Protein AF-A0A962D6U8-F1 (afdb_monomer_lite)

Sequence (192 aa):
VTLTPPGGAPLEFGFAADGWLRELRSQIEGRTITTRLEDYRAVAGLQLPFRLVVDEGDPRLLSEVQWAEVSVLDDDKLAAQDLAAPTASIDFRFTDGQPVDLPFELINNHIYVQVEVNGQPLRLLFDTGGVNLLTPKAAERLGLSSSGQLAARGVGEKAQDVGFAQAEQLRIGTFELDQPLFYVIDLGPMMG

Secondary structure (DSSP, 8-state):
-EE--TTS--EEEEE-TTS-EEEEEEEETTEEEEEEEEEEEEETTEEEEEEEEEE-SSGGG-EEEE-S---PPPGGG--GGGSSPP-----EEETTSSPPP--EEEETTEEEEEEEETTEEEEEE--TT--SEE-HHHHHHTT---EEEEEE--SSSSPEEEEEEE-SEEEETTEEEES-EEEEE-------

Radius of gyration: 22.71 Å; chains: 1; bounding box: 53×32×63 Å

Structure (mmCIF, N/CA/C/O backbone):
data_AF-A0A962D6U8-F1
#
_entry.id   AF-A0A962D6U8-F1
#
loop_
_atom_site.group_PDB
_atom_site.id
_atom_site.type_symbol
_atom_site.label_atom_id
_atom_site.label_alt_id
_atom_site.label_comp_id
_atom_site.label_asym_id
_atom_site.label_entity_id
_atom_site.label_seq_id
_atom_site.pdbx_PDB_ins_code
_atom_site.Cartn_x
_atom_site.Cartn_y
_atom_site.Cartn_z
_atom_site.occupancy
_atom_site.B_iso_or_equiv
_atom_site.auth_seq_id
_atom_site.auth_comp_id
_atom_site.auth_asym_id
_atom_site.auth_atom_id
_atom_site.pdbx_PDB_model_num
ATOM 1 N N . VAL A 1 1 ? 24.661 1.983 -19.015 1.00 91.12 1 VAL A N 1
ATOM 2 C CA . VAL A 1 1 ? 24.733 3.461 -19.155 1.00 91.12 1 VAL A CA 1
ATOM 3 C C . VAL A 1 1 ? 24.291 4.067 -17.841 1.00 91.12 1 VAL A C 1
ATOM 5 O O . VAL A 1 1 ? 23.329 3.560 -17.292 1.00 91.12 1 VAL A O 1
ATOM 8 N N . THR A 1 2 ? 24.951 5.103 -17.333 1.00 93.25 2 THR A N 1
ATOM 9 C CA . THR A 1 2 ? 24.528 5.782 -16.095 1.00 93.25 2 THR A CA 1
ATOM 10 C C . THR A 1 2 ? 24.116 7.207 -16.429 1.00 93.25 2 THR A C 1
ATOM 12 O O . THR A 1 2 ? 24.869 7.907 -17.104 1.00 93.25 2 THR A O 1
ATOM 15 N N . LEU A 1 3 ? 22.930 7.623 -15.988 1.00 90.56 3 LEU A N 1
ATOM 16 C CA . LEU A 1 3 ? 22.403 8.974 -16.181 1.00 90.56 3 LEU A CA 1
ATOM 17 C C . LEU A 1 3 ? 22.007 9.567 -14.830 1.00 90.56 3 LEU A C 1
ATOM 19 O O . LEU A 1 3 ? 21.381 8.894 -14.017 1.00 90.56 3 LEU A O 1
ATOM 23 N N . THR A 1 4 ? 22.324 10.842 -14.619 1.00 91.12 4 THR A N 1
ATOM 24 C CA . THR A 1 4 ? 21.945 11.574 -13.405 1.00 91.12 4 THR A CA 1
ATOM 25 C C . THR A 1 4 ? 21.058 12.754 -13.802 1.00 91.12 4 THR A C 1
ATOM 27 O O . THR A 1 4 ? 21.548 13.664 -14.476 1.00 91.12 4 THR A O 1
ATOM 30 N N . PRO A 1 5 ? 19.764 12.764 -13.430 1.00 85.56 5 PRO A N 1
ATOM 31 C CA . PRO A 1 5 ? 18.903 13.913 -13.666 1.00 85.56 5 PRO A CA 1
ATOM 32 C C . PRO A 1 5 ? 19.364 15.120 -12.827 1.00 85.56 5 PRO A C 1
ATOM 34 O O . PRO A 1 5 ? 19.859 14.931 -11.712 1.00 85.56 5 PRO A O 1
ATOM 37 N N . PRO A 1 6 ? 19.186 16.366 -13.306 1.00 90.50 6 PRO A N 1
ATOM 38 C CA . PRO A 1 6 ? 19.472 17.557 -12.508 1.00 90.50 6 PRO A CA 1
ATOM 39 C C . PRO A 1 6 ? 18.717 17.530 -11.171 1.00 90.50 6 PRO A C 1
ATOM 41 O O . PRO A 1 6 ? 17.493 17.437 -11.151 1.00 90.50 6 PRO A O 1
ATOM 44 N N . GLY A 1 7 ? 19.448 17.591 -10.054 1.00 86.75 7 GLY A N 1
ATOM 45 C CA . GLY A 1 7 ? 18.872 17.534 -8.703 1.00 86.75 7 GLY A CA 1
ATOM 46 C C . GLY A 1 7 ? 18.385 16.149 -8.248 1.00 86.75 7 GLY A C 1
ATOM 47 O O . GLY A 1 7 ? 17.817 16.052 -7.164 1.00 86.75 7 GLY A O 1
ATOM 48 N N . GLY A 1 8 ? 18.597 15.094 -9.043 1.00 82.19 8 GLY A N 1
ATOM 49 C CA . GLY A 1 8 ? 18.171 13.725 -8.743 1.00 82.19 8 GLY A CA 1
ATOM 50 C C . GLY A 1 8 ? 19.320 12.765 -8.420 1.00 82.19 8 GLY A C 1
ATOM 51 O O . GLY A 1 8 ? 20.500 13.111 -8.491 1.00 82.19 8 GLY A O 1
ATOM 52 N N . ALA A 1 9 ? 18.958 11.527 -8.081 1.00 85.19 9 ALA A N 1
ATOM 53 C CA . ALA A 1 9 ? 19.897 10.427 -7.868 1.00 85.19 9 ALA A CA 1
ATOM 54 C C . ALA A 1 9 ? 20.306 9.761 -9.202 1.00 85.19 9 ALA A C 1
ATOM 56 O O . ALA A 1 9 ? 19.523 9.780 -10.157 1.00 85.19 9 ALA A O 1
ATOM 57 N N . PRO A 1 10 ? 21.511 9.164 -9.295 1.00 89.31 10 PRO A N 1
ATOM 58 C CA . PRO A 1 10 ? 21.939 8.441 -10.489 1.00 89.31 10 PRO A CA 1
ATOM 59 C C . PRO A 1 10 ? 21.067 7.205 -10.755 1.00 89.31 10 PRO A C 1
ATOM 61 O O . PRO A 1 10 ? 20.676 6.484 -9.835 1.00 89.31 10 PRO A O 1
ATOM 64 N N . LEU A 1 11 ? 20.816 6.956 -12.038 1.00 92.50 11 LEU A N 1
ATOM 65 C CA . LEU A 1 11 ? 20.113 5.797 -12.580 1.00 92.50 11 LEU A CA 1
ATOM 66 C C . LEU A 1 11 ? 21.060 5.025 -13.499 1.00 92.50 11 LEU A C 1
ATOM 68 O O . LEU A 1 11 ? 21.659 5.600 -14.412 1.00 92.50 11 LEU A O 1
ATOM 72 N N . GLU A 1 12 ? 21.184 3.721 -13.287 1.00 95.56 12 GLU A N 1
ATOM 73 C CA . GLU A 1 12 ? 21.938 2.823 -14.158 1.00 95.56 12 GLU A CA 1
ATOM 74 C C . GLU A 1 12 ? 20.983 2.043 -15.061 1.00 95.56 12 GLU A C 1
ATOM 76 O O . GLU A 1 12 ? 19.962 1.532 -14.619 1.00 95.56 12 GLU A O 1
ATOM 81 N N . PHE A 1 13 ? 21.335 1.938 -16.336 1.00 96.12 13 PHE A N 1
ATOM 82 C CA . PHE A 1 13 ? 20.554 1.290 -17.383 1.00 96.12 13 PHE A CA 1
ATOM 83 C C . PHE A 1 13 ? 21.375 0.156 -17.997 1.00 96.12 13 PHE A C 1
ATOM 85 O O . PHE A 1 13 ? 22.459 0.393 -18.555 1.00 96.12 13 PHE A O 1
ATOM 92 N N . GLY A 1 14 ? 20.853 -1.063 -17.913 1.00 95.75 14 GLY A N 1
ATOM 93 C CA . GLY A 1 14 ? 21.387 -2.262 -18.545 1.00 95.75 14 GLY A CA 1
ATOM 94 C C . GLY A 1 14 ? 20.633 -2.571 -19.833 1.00 95.75 14 GLY A C 1
ATOM 95 O O . GLY A 1 14 ? 19.426 -2.805 -19.807 1.00 95.75 14 GLY A O 1
ATOM 96 N N . PHE A 1 15 ? 21.343 -2.590 -20.958 1.00 94.69 15 PHE A N 1
ATOM 97 C CA . PHE A 1 15 ? 20.789 -2.928 -22.269 1.00 94.69 15 PHE A CA 1
ATOM 98 C C . PHE A 1 15 ? 21.299 -4.299 -22.717 1.00 94.69 15 PHE A C 1
ATOM 100 O O . PHE A 1 15 ? 22.455 -4.643 -22.463 1.00 94.69 15 PHE A O 1
ATOM 107 N N . ALA A 1 16 ? 20.454 -5.075 -23.392 1.00 92.00 16 ALA A N 1
ATOM 108 C CA . ALA A 1 16 ? 20.874 -6.299 -24.070 1.00 92.00 16 ALA A CA 1
ATOM 109 C C . ALA A 1 16 ? 21.544 -5.989 -25.423 1.00 92.00 16 ALA A C 1
ATOM 111 O O . ALA A 1 16 ? 21.548 -4.852 -25.894 1.00 92.00 16 ALA A O 1
ATOM 112 N N . ALA A 1 17 ? 22.134 -7.010 -26.058 1.00 90.06 17 ALA A N 1
ATOM 113 C CA . ALA A 1 17 ? 22.827 -6.875 -27.347 1.00 90.06 17 ALA A CA 1
ATOM 114 C C . ALA A 1 17 ? 21.906 -6.428 -28.500 1.00 90.06 17 ALA A C 1
ATOM 116 O O . ALA A 1 17 ? 22.373 -5.881 -29.493 1.00 90.06 17 ALA A O 1
ATOM 117 N N . ASP A 1 18 ? 20.602 -6.649 -28.347 1.00 89.38 18 ASP A N 1
ATOM 118 C CA . ASP A 1 18 ? 19.537 -6.178 -29.237 1.00 89.38 18 ASP A CA 1
ATOM 119 C C . ASP A 1 18 ? 19.180 -4.692 -29.023 1.00 89.38 18 ASP A C 1
ATOM 121 O O . ASP A 1 18 ? 18.321 -4.157 -29.721 1.00 89.38 18 ASP A O 1
ATOM 125 N N . GLY A 1 19 ? 19.844 -4.018 -28.079 1.00 88.38 19 GLY A N 1
ATOM 126 C CA . GLY A 1 19 ? 19.625 -2.616 -27.744 1.00 88.38 19 GLY A CA 1
ATOM 127 C C . GLY A 1 19 ? 18.427 -2.369 -26.826 1.00 88.38 19 GLY A C 1
ATOM 128 O O . GLY A 1 19 ? 18.191 -1.219 -26.460 1.00 88.38 19 GLY A O 1
ATOM 129 N N . TRP A 1 20 ? 17.683 -3.403 -26.417 1.00 91.75 20 TRP A N 1
ATOM 130 C CA . TRP A 1 20 ? 16.534 -3.238 -25.528 1.00 91.75 20 TRP A CA 1
ATOM 131 C C . TRP A 1 20 ? 16.972 -3.079 -24.076 1.00 91.75 20 TRP A C 1
ATOM 133 O O . TRP A 1 20 ? 17.878 -3.766 -23.597 1.00 91.75 20 TRP A O 1
ATOM 143 N N . LEU A 1 21 ? 16.292 -2.190 -23.354 1.00 94.81 21 LEU A N 1
ATOM 144 C CA . LEU A 1 21 ? 16.486 -2.012 -21.921 1.00 94.81 21 LEU A CA 1
ATOM 145 C C . LEU A 1 21 ? 16.036 -3.281 -21.185 1.00 94.81 21 LEU A C 1
ATOM 147 O O . LEU A 1 21 ? 14.902 -3.724 -21.326 1.00 94.81 21 LEU A O 1
ATOM 151 N N . ARG A 1 22 ? 16.911 -3.888 -20.394 1.00 96.31 22 ARG A N 1
ATOM 152 C CA . ARG A 1 22 ? 16.590 -5.087 -19.601 1.00 96.31 22 ARG A CA 1
ATOM 153 C C . ARG A 1 22 ? 16.594 -4.819 -18.115 1.00 96.31 22 ARG A C 1
ATOM 155 O O . ARG A 1 22 ? 15.956 -5.554 -17.374 1.00 96.31 22 ARG A O 1
ATOM 162 N N . GLU A 1 23 ? 17.301 -3.784 -17.688 1.00 96.94 23 GLU A N 1
ATOM 163 C CA . GLU A 1 23 ? 17.508 -3.520 -16.277 1.00 96.94 23 GLU A CA 1
ATOM 164 C C . GLU A 1 23 ? 17.623 -2.019 -16.017 1.00 96.94 23 GLU A C 1
ATOM 166 O O . GLU A 1 23 ? 18.314 -1.309 -16.749 1.00 96.94 23 GLU A O 1
ATOM 171 N N . LEU A 1 24 ? 16.973 -1.548 -14.958 1.00 95.94 24 LEU A N 1
ATOM 172 C CA . LEU A 1 24 ? 17.252 -0.265 -14.328 1.00 95.94 24 LEU A CA 1
ATOM 173 C C . LEU A 1 24 ? 17.746 -0.519 -12.908 1.00 95.94 24 LEU A C 1
ATOM 175 O O . LEU A 1 24 ? 17.181 -1.362 -12.212 1.00 95.94 24 LEU A O 1
ATOM 179 N N . ARG A 1 25 ? 18.744 0.237 -12.455 1.00 95.38 25 ARG A N 1
ATOM 180 C CA . ARG A 1 25 ? 19.141 0.280 -11.045 1.00 95.38 25 ARG A CA 1
ATOM 181 C C . ARG A 1 25 ? 19.116 1.709 -10.533 1.00 95.38 25 ARG A C 1
ATOM 183 O O . ARG A 1 25 ? 19.623 2.615 -11.195 1.00 95.38 25 ARG A O 1
ATOM 190 N N . SER A 1 26 ? 18.544 1.912 -9.356 1.00 92.50 26 SER A N 1
ATOM 191 C CA . SER A 1 26 ? 18.532 3.199 -8.658 1.00 92.50 26 SER A CA 1
ATOM 192 C C . SER A 1 26 ? 18.950 3.023 -7.203 1.00 92.50 26 SER A C 1
ATOM 194 O O . SER A 1 26 ? 18.882 1.923 -6.655 1.00 92.50 26 SER A O 1
ATOM 196 N N . GLN A 1 27 ? 19.399 4.111 -6.578 1.00 86.81 27 GLN A N 1
ATOM 197 C CA . GLN A 1 27 ? 19.649 4.158 -5.140 1.00 86.81 27 GLN A CA 1
ATOM 198 C C . GLN A 1 27 ? 18.558 4.985 -4.464 1.00 86.81 27 GLN A C 1
ATOM 200 O O . GLN A 1 27 ? 18.427 6.176 -4.751 1.00 86.81 27 GLN A O 1
ATOM 205 N N . ILE A 1 28 ? 17.802 4.377 -3.554 1.00 79.38 28 ILE A N 1
ATOM 206 C CA . ILE A 1 28 ? 16.799 5.060 -2.729 1.00 79.38 28 ILE A CA 1
ATOM 207 C C . ILE A 1 28 ? 17.114 4.762 -1.266 1.00 79.38 28 ILE A C 1
ATOM 209 O O . ILE A 1 28 ? 17.160 3.601 -0.869 1.00 79.38 28 ILE A O 1
ATOM 213 N N . GLU A 1 29 ? 17.371 5.807 -0.473 1.00 77.19 29 GLU A N 1
ATOM 214 C CA . GLU A 1 29 ? 17.645 5.694 0.973 1.00 77.19 29 GLU A CA 1
ATOM 215 C C . GLU A 1 29 ? 18.739 4.657 1.315 1.00 77.19 29 GLU A C 1
ATOM 217 O O . GLU A 1 29 ? 18.629 3.880 2.261 1.00 77.19 29 GLU A O 1
ATOM 222 N N . GLY A 1 30 ? 19.805 4.611 0.505 1.00 77.75 30 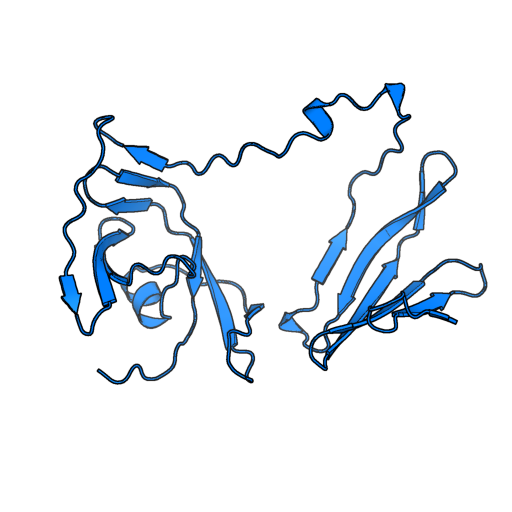GLY A N 1
ATOM 223 C CA . GLY A 1 30 ? 20.928 3.680 0.685 1.00 77.75 30 GLY A CA 1
ATOM 224 C C . GLY A 1 30 ? 20.668 2.244 0.209 1.00 77.75 30 GLY A C 1
ATOM 225 O O . GLY A 1 30 ? 21.498 1.369 0.455 1.00 77.75 30 GLY A O 1
ATOM 226 N N . ARG A 1 31 ? 19.541 1.987 -0.464 1.00 76.94 31 ARG A N 1
ATOM 227 C CA . ARG A 1 31 ? 19.188 0.684 -1.040 1.00 76.94 31 ARG A CA 1
ATOM 228 C C . ARG A 1 31 ? 19.278 0.723 -2.553 1.00 76.94 31 ARG A C 1
ATOM 230 O O . ARG A 1 31 ? 18.828 1.680 -3.177 1.00 76.94 31 ARG A O 1
ATOM 237 N N . THR A 1 32 ? 19.784 -0.363 -3.129 1.00 89.94 32 THR A N 1
ATOM 238 C CA . THR A 1 32 ? 19.752 -0.567 -4.577 1.00 89.94 32 THR A CA 1
ATOM 239 C C . THR A 1 32 ? 18.419 -1.192 -4.958 1.00 89.94 32 THR A C 1
ATOM 241 O O . THR A 1 32 ? 18.134 -2.310 -4.541 1.00 89.94 32 THR A O 1
ATOM 244 N N . ILE A 1 33 ? 17.628 -0.490 -5.762 1.00 92.69 33 ILE A N 1
ATOM 245 C CA . ILE A 1 33 ? 16.422 -1.040 -6.378 1.00 92.69 33 ILE A CA 1
ATOM 246 C C . ILE A 1 33 ? 16.779 -1.448 -7.799 1.00 92.69 33 ILE A C 1
ATOM 248 O O . ILE A 1 33 ? 17.205 -0.609 -8.590 1.00 92.69 33 ILE A O 1
ATOM 252 N N . THR A 1 34 ? 16.607 -2.726 -8.120 1.00 95.88 34 THR A N 1
ATOM 253 C CA . THR A 1 34 ? 16.820 -3.283 -9.457 1.00 95.88 34 THR A CA 1
ATOM 254 C C . THR A 1 34 ? 15.473 -3.617 -10.082 1.00 95.88 34 THR A C 1
ATOM 256 O O . THR A 1 34 ? 14.748 -4.467 -9.583 1.00 95.88 34 THR A O 1
ATOM 259 N N . THR A 1 35 ? 15.130 -2.971 -11.192 1.00 96.62 35 THR A N 1
ATOM 260 C CA . THR A 1 35 ? 13.946 -3.297 -11.996 1.00 96.62 35 THR A CA 1
ATOM 261 C C . THR A 1 35 ? 14.384 -4.022 -13.257 1.00 96.62 35 THR A C 1
ATOM 263 O O . THR A 1 35 ? 15.080 -3.442 -14.087 1.00 96.62 35 THR A O 1
ATOM 266 N N . ARG A 1 36 ? 13.965 -5.274 -13.430 1.00 97.38 36 ARG A N 1
ATOM 267 C CA . ARG A 1 36 ? 14.170 -6.049 -14.657 1.00 97.38 36 ARG A CA 1
ATOM 268 C C . ARG A 1 36 ? 12.932 -5.974 -15.538 1.00 97.38 36 ARG A C 1
ATOM 270 O O . ARG A 1 36 ? 11.827 -6.175 -15.043 1.00 97.38 36 ARG A O 1
ATOM 277 N N . LEU A 1 37 ? 13.124 -5.702 -16.827 1.00 97.31 37 LEU A N 1
ATOM 278 C CA . LEU A 1 37 ? 12.058 -5.707 -17.828 1.00 97.31 37 LEU A CA 1
ATOM 279 C C . LEU A 1 37 ? 12.207 -6.942 -18.717 1.00 97.31 37 LEU A C 1
ATOM 281 O O . LEU A 1 37 ? 13.232 -7.144 -19.377 1.00 97.31 37 LEU A O 1
ATOM 285 N N . GLU A 1 38 ? 11.168 -7.760 -18.736 1.00 96.00 38 GLU A N 1
ATOM 286 C CA . GLU A 1 38 ? 11.136 -9.088 -19.334 1.00 96.00 38 GLU A CA 1
ATOM 287 C C . GLU A 1 38 ? 9.899 -9.239 -20.239 1.00 96.00 38 GLU A C 1
ATOM 289 O O . GLU A 1 38 ? 9.009 -8.387 -20.257 1.00 96.00 38 GLU A O 1
ATOM 294 N N . ASP A 1 39 ? 9.867 -10.332 -21.010 1.00 95.62 39 ASP A N 1
ATOM 295 C CA . ASP A 1 39 ? 8.746 -10.699 -21.889 1.00 95.62 39 ASP A CA 1
ATOM 296 C C . ASP A 1 39 ? 8.321 -9.564 -22.834 1.00 95.62 39 ASP A C 1
ATOM 298 O O . ASP A 1 39 ? 7.229 -9.008 -22.752 1.00 95.62 39 ASP A O 1
ATOM 302 N N . TYR A 1 40 ? 9.235 -9.163 -23.716 1.00 95.25 40 TYR A N 1
ATOM 303 C CA . TYR A 1 40 ? 8.943 -8.104 -24.674 1.00 95.25 40 TYR A CA 1
ATOM 304 C C . TYR A 1 40 ? 8.040 -8.615 -25.789 1.00 95.25 40 TYR A C 1
ATOM 306 O O . TYR A 1 40 ? 8.341 -9.625 -26.429 1.00 95.25 40 TYR A O 1
ATOM 314 N N . ARG A 1 41 ? 6.956 -7.882 -26.043 1.00 94.56 41 ARG A N 1
ATOM 315 C CA . ARG A 1 41 ? 5.978 -8.202 -27.081 1.00 94.56 41 ARG A CA 1
ATOM 316 C C . ARG A 1 41 ? 5.698 -6.977 -27.941 1.00 94.56 41 ARG A C 1
ATOM 318 O O . ARG A 1 41 ? 5.733 -5.840 -27.469 1.00 94.56 41 ARG A O 1
ATOM 325 N N . ALA A 1 42 ? 5.384 -7.229 -29.209 1.00 94.50 42 ALA A N 1
ATOM 326 C CA . ALA A 1 42 ? 4.981 -6.185 -30.137 1.00 94.50 42 ALA A CA 1
ATOM 327 C C . ALA A 1 42 ? 3.528 -5.759 -29.872 1.00 94.50 42 ALA A C 1
ATOM 329 O O . ALA A 1 42 ? 2.616 -6.578 -29.973 1.00 94.50 42 ALA A O 1
ATOM 330 N N . VAL A 1 43 ? 3.312 -4.474 -29.604 1.00 94.50 43 VAL A N 1
ATOM 331 C CA . VAL A 1 43 ? 1.994 -3.848 -29.444 1.00 94.50 43 VAL A CA 1
ATOM 332 C C . VAL A 1 43 ? 1.977 -2.578 -30.281 1.00 94.50 43 VAL A C 1
ATOM 334 O O . VAL A 1 43 ? 2.778 -1.677 -30.052 1.00 94.50 43 VAL A O 1
ATOM 337 N N . ALA A 1 44 ? 1.103 -2.521 -31.289 1.00 91.00 44 ALA A N 1
ATOM 338 C CA . ALA A 1 44 ? 1.000 -1.384 -32.214 1.00 91.00 44 ALA A CA 1
ATOM 339 C C . ALA A 1 44 ? 2.359 -0.924 -32.803 1.00 91.00 44 ALA A C 1
ATOM 341 O O . ALA A 1 44 ? 2.620 0.264 -32.961 1.00 91.00 44 ALA A O 1
ATOM 342 N N . GLY A 1 45 ? 3.253 -1.873 -33.109 1.00 90.12 45 GLY A N 1
ATOM 343 C CA . GLY A 1 45 ? 4.589 -1.592 -33.656 1.00 90.12 45 GLY A CA 1
ATOM 344 C C . GLY A 1 45 ? 5.658 -1.212 -32.622 1.00 90.12 45 GLY A C 1
ATOM 345 O O . GLY A 1 45 ? 6.828 -1.108 -32.986 1.00 90.12 45 GLY A O 1
ATOM 346 N N . LEU A 1 46 ? 5.297 -1.069 -31.344 1.00 90.25 46 LEU A N 1
ATOM 347 C CA . LEU A 1 46 ? 6.226 -0.854 -30.233 1.00 90.25 46 LEU A CA 1
ATOM 348 C C . LEU A 1 46 ? 6.582 -2.187 -29.569 1.00 90.25 46 LEU A C 1
ATOM 350 O O . LEU A 1 46 ? 5.727 -3.051 -29.412 1.00 90.25 46 LEU A O 1
ATOM 354 N N . GLN A 1 47 ? 7.837 -2.356 -29.156 1.00 91.88 47 GLN A N 1
ATOM 355 C CA . GLN A 1 47 ? 8.250 -3.482 -28.315 1.00 91.88 47 GLN A CA 1
ATOM 356 C C . GLN A 1 47 ? 8.148 -3.062 -26.852 1.00 91.88 47 GLN A C 1
ATOM 358 O O . GLN A 1 47 ? 8.911 -2.209 -26.401 1.00 91.88 47 GLN A O 1
ATOM 363 N N . LEU A 1 48 ? 7.200 -3.649 -26.127 1.00 93.38 48 LEU A N 1
ATOM 364 C CA . LEU A 1 48 ? 6.897 -3.295 -24.742 1.00 93.38 48 LEU A CA 1
ATOM 365 C C . LEU A 1 48 ? 7.111 -4.503 -23.821 1.00 93.38 48 LEU A C 1
ATOM 367 O O . LEU A 1 48 ? 6.790 -5.622 -24.227 1.00 93.38 48 LEU A O 1
ATOM 371 N N . PRO A 1 49 ? 7.634 -4.311 -22.599 1.00 95.19 49 PRO A N 1
ATOM 372 C CA . PRO A 1 49 ? 7.784 -5.386 -21.627 1.00 95.19 49 PRO A CA 1
ATOM 373 C C . PRO A 1 49 ? 6.434 -5.757 -21.010 1.00 95.19 49 PRO A C 1
ATOM 375 O O . PRO A 1 49 ? 5.724 -4.895 -20.495 1.00 95.19 49 PRO A O 1
ATOM 378 N N . PHE A 1 50 ? 6.099 -7.046 -21.014 1.00 96.69 50 PHE A N 1
ATOM 379 C CA . PHE A 1 50 ? 4.887 -7.575 -20.381 1.00 96.69 50 PHE A CA 1
ATOM 380 C C . PHE A 1 50 ? 5.136 -8.085 -18.961 1.00 96.69 50 PHE A C 1
ATOM 382 O O . PHE A 1 50 ? 4.183 -8.416 -18.258 1.00 96.69 50 PHE A O 1
ATOM 389 N N . ARG A 1 51 ? 6.396 -8.108 -18.515 1.00 97.06 51 ARG A N 1
ATOM 390 C CA . ARG A 1 51 ? 6.775 -8.521 -17.167 1.00 97.06 51 ARG A CA 1
ATOM 391 C C . ARG A 1 51 ? 7.827 -7.586 -16.587 1.00 97.06 51 ARG A C 1
ATOM 393 O O . ARG A 1 51 ? 8.853 -7.335 -17.216 1.00 97.06 51 ARG A O 1
ATOM 400 N N . LEU A 1 52 ? 7.586 -7.081 -15.384 1.00 96.75 52 LEU A N 1
ATOM 401 C CA . LEU A 1 52 ? 8.552 -6.317 -14.602 1.00 96.75 52 LEU A CA 1
ATOM 402 C C . LEU A 1 52 ? 8.833 -7.064 -13.303 1.00 96.75 52 LEU A C 1
ATOM 404 O O . LEU A 1 52 ? 7.902 -7.492 -12.629 1.00 96.75 52 LEU A O 1
ATOM 408 N N . VAL A 1 53 ? 10.105 -7.185 -12.938 1.00 97.00 53 VAL A N 1
ATOM 409 C CA . VAL A 1 53 ? 10.525 -7.734 -11.643 1.00 97.00 53 VAL A CA 1
ATOM 410 C C . VAL A 1 53 ? 11.302 -6.660 -10.898 1.00 97.00 53 VAL A C 1
ATOM 412 O O . VAL A 1 53 ? 12.353 -6.230 -11.370 1.00 97.00 53 VAL A O 1
ATOM 415 N N . VAL A 1 54 ? 10.791 -6.222 -9.752 1.00 95.06 54 VAL A N 1
ATOM 416 C CA . VAL A 1 54 ? 11.416 -5.203 -8.903 1.00 95.06 54 VAL A CA 1
ATOM 417 C C . VAL A 1 54 ? 12.011 -5.883 -7.680 1.00 95.06 54 VAL A C 1
ATOM 419 O O . VAL A 1 54 ? 11.308 -6.530 -6.908 1.00 95.06 54 VAL A O 1
ATOM 422 N N . ASP A 1 55 ? 13.320 -5.740 -7.524 1.00 93.56 55 ASP A N 1
ATOM 423 C CA . ASP A 1 55 ? 14.119 -6.320 -6.453 1.00 93.56 55 ASP A CA 1
ATOM 424 C C . ASP A 1 55 ? 14.788 -5.199 -5.653 1.00 93.56 55 ASP A C 1
ATOM 426 O O . ASP A 1 55 ? 15.621 -4.454 -6.173 1.00 93.56 55 ASP A O 1
ATOM 430 N N . GLU A 1 56 ? 14.412 -5.071 -4.385 1.00 89.38 56 GLU A N 1
ATOM 431 C CA . GLU A 1 56 ? 14.947 -4.062 -3.464 1.00 89.38 56 GLU A CA 1
ATOM 432 C C . GLU A 1 56 ? 16.056 -4.618 -2.545 1.00 89.38 56 GLU A C 1
ATOM 434 O O . GLU A 1 56 ? 16.440 -3.971 -1.566 1.00 89.38 56 GLU A O 1
ATOM 439 N N . GLY A 1 57 ? 16.556 -5.828 -2.826 1.00 85.12 57 GLY A N 1
ATOM 440 C CA . GLY A 1 57 ? 17.590 -6.525 -2.054 1.00 85.12 57 GLY A CA 1
ATOM 441 C C . GLY A 1 57 ? 17.071 -7.318 -0.849 1.00 85.12 57 GLY A C 1
ATOM 442 O O . GLY A 1 57 ? 17.850 -8.004 -0.187 1.00 85.12 57 GLY A O 1
ATOM 443 N N . ASP A 1 58 ? 15.768 -7.249 -0.567 1.00 81.88 58 ASP A N 1
ATOM 444 C CA . ASP A 1 58 ? 15.070 -8.090 0.407 1.00 81.88 58 ASP A CA 1
ATOM 445 C C . ASP A 1 58 ? 14.100 -9.015 -0.349 1.00 81.88 58 ASP A C 1
ATOM 447 O O . ASP A 1 58 ? 13.193 -8.507 -1.010 1.00 81.88 58 ASP A O 1
ATOM 451 N N . PRO A 1 59 ? 14.235 -10.353 -0.259 1.00 82.06 59 PRO A N 1
ATOM 452 C CA . PRO A 1 59 ? 13.336 -11.288 -0.938 1.00 82.06 59 PRO A CA 1
ATOM 453 C C . PRO A 1 59 ? 11.850 -11.094 -0.606 1.00 82.06 59 PRO A C 1
ATOM 455 O O . PRO A 1 59 ? 11.000 -11.469 -1.407 1.00 82.06 59 PRO A O 1
ATOM 458 N N . ARG A 1 60 ? 11.525 -10.496 0.549 1.00 75.81 60 ARG A N 1
ATOM 459 C CA . ARG A 1 60 ? 10.147 -10.161 0.950 1.00 75.81 60 ARG A CA 1
ATOM 460 C C . ARG A 1 60 ? 9.569 -8.958 0.201 1.00 75.81 60 ARG A C 1
ATOM 462 O O . ARG A 1 60 ? 8.363 -8.754 0.235 1.00 75.81 60 ARG A O 1
ATOM 469 N N . LEU A 1 61 ? 10.420 -8.150 -0.431 1.00 80.62 61 LEU A N 1
ATOM 470 C CA . LEU A 1 61 ? 10.053 -6.996 -1.260 1.00 80.62 61 LEU A CA 1
ATOM 471 C C . LEU A 1 61 ? 10.168 -7.288 -2.756 1.00 80.62 6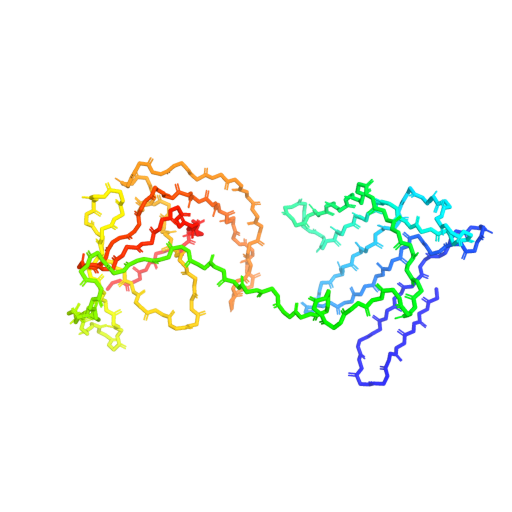1 LEU A C 1
ATOM 473 O O . LEU A 1 61 ? 9.901 -6.408 -3.573 1.00 80.62 61 LEU A O 1
ATOM 477 N N . LEU A 1 62 ? 10.563 -8.509 -3.126 1.00 88.44 62 LEU A N 1
ATOM 478 C CA . LEU A 1 62 ? 10.588 -8.919 -4.519 1.00 88.44 62 LEU A CA 1
ATOM 479 C C . LEU A 1 62 ? 9.157 -8.892 -5.059 1.00 88.44 62 LEU A C 1
ATOM 481 O O . LEU A 1 62 ? 8.312 -9.687 -4.648 1.00 88.44 62 LEU A O 1
ATOM 485 N N . SER A 1 63 ? 8.895 -7.976 -5.983 1.00 90.12 63 SER A N 1
ATOM 486 C CA . SER A 1 63 ? 7.585 -7.824 -6.604 1.00 90.12 63 SER A CA 1
ATOM 487 C C . SER A 1 63 ? 7.664 -8.083 -8.099 1.00 90.12 63 SER A C 1
ATOM 489 O O . SER A 1 63 ? 8.655 -7.780 -8.766 1.00 90.12 63 SER A O 1
ATOM 491 N N . GLU A 1 64 ? 6.604 -8.686 -8.624 1.00 94.38 64 GLU A N 1
ATOM 492 C CA . GLU A 1 64 ? 6.454 -8.969 -10.041 1.00 94.38 64 GLU A CA 1
ATOM 493 C C . GLU A 1 64 ? 5.145 -8.365 -10.539 1.00 94.38 64 GLU A C 1
ATOM 495 O O . GLU A 1 64 ? 4.085 -8.578 -9.952 1.00 94.38 64 GLU A O 1
ATOM 500 N N . VAL A 1 65 ? 5.227 -7.628 -11.642 1.00 93.56 65 VAL A N 1
ATOM 501 C CA . VAL A 1 65 ? 4.073 -7.090 -12.357 1.00 93.56 65 VAL A CA 1
ATOM 502 C C . VAL A 1 65 ? 4.012 -7.763 -13.717 1.00 93.56 65 VAL A C 1
ATOM 504 O O . VAL A 1 65 ? 4.980 -7.720 -14.476 1.00 93.56 65 VAL A O 1
ATOM 507 N N . GLN A 1 66 ? 2.869 -8.368 -14.028 1.00 95.94 66 GLN A N 1
ATOM 508 C CA . GLN A 1 66 ? 2.576 -8.925 -15.343 1.00 95.94 66 GLN A CA 1
ATOM 509 C C . GLN A 1 66 ? 1.412 -8.165 -15.966 1.00 95.94 66 GLN A C 1
ATOM 511 O O . GLN A 1 66 ? 0.331 -8.076 -15.384 1.00 95.94 66 GLN A O 1
ATOM 516 N N . TRP A 1 67 ? 1.627 -7.633 -17.162 1.00 93.19 67 TRP A N 1
ATOM 517 C CA . TRP A 1 67 ? 0.575 -6.975 -17.921 1.00 93.19 67 TRP A CA 1
ATOM 518 C C . TRP A 1 67 ? -0.242 -8.032 -18.664 1.00 93.19 67 TRP A C 1
ATOM 520 O O . TRP A 1 67 ? 0.285 -8.752 -19.511 1.00 93.19 67 TRP A O 1
ATOM 530 N N . ALA A 1 68 ? -1.534 -8.139 -18.347 1.00 89.44 68 ALA A N 1
ATOM 531 C CA . ALA A 1 68 ? -2.439 -9.041 -19.062 1.00 89.44 68 ALA A CA 1
ATOM 532 C C . ALA A 1 68 ? -2.764 -8.508 -20.467 1.00 89.44 68 ALA A C 1
ATOM 534 O O . ALA A 1 68 ? -2.773 -9.261 -21.440 1.00 89.44 68 ALA A O 1
ATOM 535 N N . GLU A 1 69 ? -2.978 -7.197 -20.567 1.00 88.50 69 GLU A N 1
ATOM 536 C CA . GLU A 1 69 ? -3.307 -6.497 -21.800 1.00 88.50 69 GLU A CA 1
ATOM 537 C C . GLU A 1 69 ? -2.604 -5.139 -21.821 1.00 88.50 69 GLU A C 1
ATOM 539 O O . GLU A 1 69 ? -2.530 -4.446 -20.806 1.00 88.50 69 GLU A O 1
ATOM 544 N N . VAL A 1 70 ? -2.071 -4.775 -22.986 1.00 90.12 70 VAL A N 1
ATOM 545 C CA . VAL A 1 70 ? -1.477 -3.463 -23.242 1.00 90.12 70 VAL A CA 1
ATOM 546 C C . VAL A 1 70 ? -1.994 -2.988 -24.590 1.00 90.12 70 VAL A C 1
ATOM 548 O O . VAL A 1 70 ? -1.865 -3.694 -25.590 1.00 90.12 70 VAL A O 1
ATOM 551 N N . SER A 1 71 ? -2.549 -1.782 -24.619 1.00 87.56 71 SER A N 1
ATOM 552 C CA . SER A 1 71 ? -3.015 -1.117 -25.833 1.00 87.56 71 SER A CA 1
ATOM 553 C C . SER A 1 71 ? -2.353 0.247 -25.966 1.00 87.56 71 SER A C 1
ATOM 555 O O . SER A 1 71 ? -2.256 0.989 -24.990 1.00 87.56 71 SER A O 1
ATOM 557 N N . VAL A 1 72 ? -1.939 0.595 -27.181 1.00 86.31 72 VAL A N 1
ATOM 558 C CA . VAL A 1 72 ? -1.491 1.950 -27.513 1.00 86.31 72 VAL A CA 1
ATOM 559 C C . VAL A 1 72 ? -2.696 2.703 -28.058 1.00 86.31 72 VAL A C 1
ATOM 561 O O . VAL A 1 72 ? -3.307 2.265 -29.034 1.00 86.31 72 VAL A O 1
ATOM 564 N N . LEU A 1 73 ? -3.056 3.795 -27.391 1.00 84.62 73 LEU A N 1
ATOM 565 C CA . LEU A 1 73 ? -4.154 4.668 -27.790 1.00 84.62 73 LEU A CA 1
ATOM 566 C C . LEU A 1 73 ? -3.584 5.928 -28.440 1.00 84.62 73 LEU A C 1
ATOM 568 O O . LEU A 1 73 ? -2.552 6.438 -28.009 1.00 84.62 73 LEU A O 1
ATOM 572 N N . ASP A 1 74 ? -4.269 6.406 -29.473 1.00 82.94 74 ASP A N 1
ATOM 573 C CA . ASP A 1 74 ? -4.022 7.727 -30.046 1.00 82.94 74 ASP A CA 1
ATOM 574 C C . ASP A 1 74 ? -4.605 8.804 -29.109 1.00 82.94 74 ASP A C 1
ATOM 576 O O . ASP A 1 74 ? -5.599 8.553 -28.421 1.00 82.94 74 ASP A O 1
ATOM 580 N N . ASP A 1 75 ? -4.016 10.004 -29.094 1.00 75.88 75 ASP A N 1
ATOM 581 C CA . ASP A 1 75 ? -4.438 11.103 -28.206 1.00 75.88 75 ASP A CA 1
ATOM 582 C C . ASP A 1 75 ? -5.926 11.465 -28.363 1.00 75.88 75 ASP A C 1
ATOM 584 O O . ASP A 1 75 ? -6.587 11.832 -27.394 1.00 75.88 75 ASP A O 1
ATOM 588 N N . ASP A 1 76 ? -6.484 11.335 -29.570 1.00 81.88 76 ASP A N 1
ATOM 589 C CA . ASP A 1 76 ? -7.893 11.619 -29.866 1.00 81.88 76 ASP A CA 1
ATOM 590 C C . ASP A 1 76 ? -8.866 10.570 -29.297 1.00 81.88 76 ASP A C 1
ATOM 592 O O . ASP A 1 76 ? -10.077 10.805 -29.271 1.00 81.88 76 ASP A O 1
ATOM 596 N N . LYS A 1 77 ? -8.350 9.432 -28.816 1.00 78.06 77 LYS A N 1
ATOM 597 C CA . LYS A 1 77 ? -9.123 8.348 -28.192 1.00 78.06 77 LYS A CA 1
ATOM 598 C C . LYS A 1 77 ? -9.073 8.361 -26.666 1.00 78.06 77 LYS A C 1
ATOM 600 O O . LYS A 1 77 ? -9.801 7.581 -26.058 1.00 78.06 77 LYS A O 1
ATOM 605 N N . LEU A 1 78 ? -8.254 9.217 -26.052 1.00 83.50 78 LEU A N 1
ATOM 606 C CA . LEU A 1 78 ? -8.245 9.420 -24.603 1.00 83.50 78 LEU A CA 1
ATOM 607 C C . LEU A 1 78 ? -9.268 10.489 -24.219 1.00 83.50 78 LEU A C 1
ATOM 609 O O . LEU A 1 78 ? -9.099 11.675 -24.510 1.00 83.50 78 LEU A O 1
ATOM 613 N N . ALA A 1 79 ? -10.330 10.092 -23.523 1.00 83.12 79 ALA A N 1
ATOM 614 C CA . ALA A 1 79 ? -11.249 11.049 -22.932 1.00 83.12 79 ALA A CA 1
ATOM 615 C C . ALA A 1 79 ? -10.688 11.556 -21.592 1.00 83.12 79 ALA A C 1
ATOM 617 O O . ALA A 1 79 ? -10.009 10.838 -20.862 1.00 83.12 79 ALA A O 1
ATOM 618 N N . ALA A 1 80 ? -11.016 12.795 -21.209 1.00 82.06 80 ALA A N 1
ATOM 619 C CA . ALA A 1 80 ? -10.561 13.370 -19.934 1.00 82.06 80 ALA A CA 1
ATOM 620 C C . ALA A 1 80 ? -10.967 12.522 -18.710 1.00 82.06 80 ALA A C 1
ATOM 622 O O . ALA A 1 80 ? -10.273 12.522 -17.698 1.00 82.06 80 ALA A O 1
ATOM 623 N N . GLN A 1 81 ? -12.075 11.784 -18.817 1.00 80.94 81 GLN A N 1
ATOM 624 C CA . GLN A 1 81 ? -12.538 10.833 -17.805 1.00 80.94 81 GLN A CA 1
ATOM 625 C C . GLN A 1 81 ? -11.607 9.623 -17.623 1.00 80.94 81 GLN A C 1
ATOM 627 O O . GLN A 1 81 ? -11.533 9.103 -16.517 1.00 80.94 81 GLN A O 1
ATOM 632 N N . ASP A 1 82 ? -10.871 9.209 -18.659 1.00 81.44 82 ASP A N 1
ATOM 633 C CA . ASP A 1 82 ? -9.927 8.083 -18.588 1.00 81.44 82 ASP A CA 1
ATOM 634 C C . ASP A 1 82 ? -8.651 8.466 -17.819 1.00 81.44 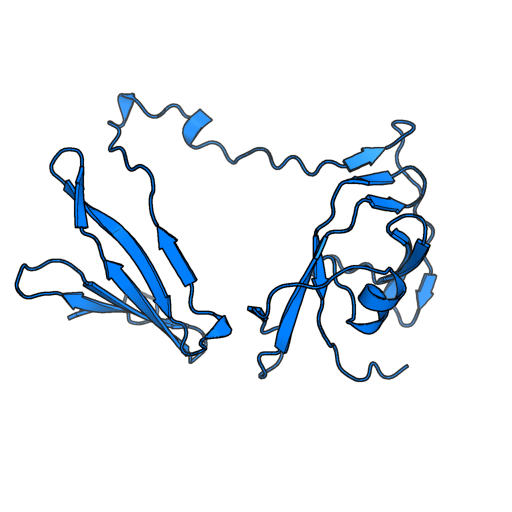82 ASP A C 1
ATOM 636 O O . ASP A 1 82 ? -7.918 7.609 -17.331 1.00 81.44 82 ASP A O 1
ATOM 640 N N . LEU A 1 83 ? -8.400 9.775 -17.693 1.00 82.50 83 LEU A N 1
ATOM 641 C CA . LEU A 1 83 ? -7.311 10.372 -16.916 1.00 82.50 83 LEU A CA 1
ATOM 642 C C . LEU A 1 83 ? -7.786 10.964 -15.584 1.00 82.50 83 LEU A C 1
ATOM 644 O O . LEU A 1 83 ? -6.972 11.468 -14.806 1.00 82.50 83 LEU A O 1
ATOM 648 N N . ALA A 1 84 ? -9.096 10.963 -15.330 1.00 84.50 84 ALA A N 1
ATOM 649 C CA . ALA A 1 84 ? -9.635 11.470 -14.083 1.00 84.50 84 ALA A CA 1
ATOM 650 C C . ALA A 1 84 ? -9.190 10.558 -12.937 1.00 84.50 84 ALA A C 1
ATOM 652 O O . ALA A 1 84 ? -9.165 9.334 -13.071 1.00 84.50 84 ALA A O 1
ATOM 653 N N . ALA A 1 85 ? -8.846 11.157 -11.794 1.00 79.50 85 ALA A N 1
ATOM 654 C CA . ALA A 1 85 ? -8.521 10.380 -10.608 1.00 79.50 85 ALA A CA 1
ATOM 655 C C . ALA A 1 85 ? -9.684 9.416 -10.303 1.00 79.50 85 ALA A C 1
ATOM 657 O O . ALA A 1 85 ? -10.842 9.856 -10.304 1.00 79.50 85 ALA A O 1
ATOM 658 N N . PRO A 1 86 ? -9.409 8.122 -10.049 1.00 73.81 86 PRO A N 1
ATOM 659 C CA . PRO A 1 86 ? -10.461 7.198 -9.672 1.00 73.81 86 PRO A CA 1
ATOM 660 C C . PRO A 1 86 ? -11.151 7.742 -8.425 1.00 73.81 86 PRO A C 1
ATOM 662 O O . PRO A 1 86 ? -10.506 8.223 -7.490 1.00 73.81 86 PRO A O 1
ATOM 665 N N . THR A 1 87 ? -12.480 7.683 -8.410 1.00 70.12 87 THR A N 1
ATOM 666 C CA . THR A 1 87 ? -13.213 8.000 -7.189 1.00 70.12 87 THR A CA 1
ATOM 667 C C . THR A 1 87 ? -12.964 6.849 -6.227 1.00 70.12 87 THR A C 1
ATOM 669 O O . THR A 1 87 ? -13.452 5.745 -6.452 1.00 70.12 87 THR A O 1
ATOM 672 N N . ALA A 1 88 ? -12.153 7.076 -5.195 1.00 60.88 88 ALA A N 1
ATOM 673 C CA . ALA A 1 88 ? -11.971 6.094 -4.139 1.00 60.88 88 ALA A CA 1
ATOM 674 C C . ALA A 1 88 ? -13.310 5.922 -3.410 1.00 60.88 88 ALA A C 1
ATOM 676 O O . ALA A 1 88 ? -13.715 6.784 -2.631 1.00 60.88 88 ALA A O 1
ATOM 677 N N . SER A 1 89 ? -14.016 4.828 -3.684 1.00 62.22 89 SER A N 1
ATOM 678 C CA . SER A 1 89 ? -15.120 4.379 -2.844 1.00 62.22 89 SER A CA 1
ATOM 679 C C . SER A 1 89 ? -14.515 3.602 -1.682 1.00 62.22 89 SER A C 1
ATOM 681 O O . SER A 1 89 ? -14.172 2.429 -1.803 1.00 62.22 89 SER A O 1
ATOM 683 N N . ILE A 1 90 ? -14.313 4.281 -0.558 1.00 63.06 90 ILE A N 1
ATOM 684 C CA . ILE A 1 90 ? -14.239 3.575 0.717 1.00 63.06 90 ILE A CA 1
ATOM 685 C C . ILE A 1 90 ? -15.692 3.270 1.068 1.00 63.06 90 ILE A C 1
ATOM 687 O O . ILE A 1 90 ? -16.475 4.207 1.234 1.00 63.06 90 ILE A O 1
ATOM 691 N N . ASP A 1 91 ? -16.051 1.990 1.143 1.00 75.94 91 ASP A N 1
ATOM 692 C CA . ASP A 1 91 ? -17.403 1.556 1.503 1.00 75.94 91 ASP A CA 1
ATOM 693 C C . ASP A 1 91 ? -17.617 1.756 3.007 1.00 75.94 91 ASP A C 1
ATOM 695 O O . ASP A 1 91 ? -17.556 0.833 3.822 1.00 75.94 91 ASP A O 1
ATOM 699 N N . PHE A 1 92 ? -17.816 3.018 3.383 1.00 86.50 92 PHE A N 1
ATOM 700 C CA . PHE A 1 92 ? -18.296 3.400 4.697 1.00 86.50 92 PHE A CA 1
ATOM 701 C C . PHE A 1 92 ? -19.768 3.795 4.626 1.00 86.50 92 PHE A C 1
ATOM 703 O O . PHE A 1 92 ? -20.258 4.319 3.622 1.00 86.50 92 PHE A O 1
ATOM 710 N N . ARG A 1 93 ? -20.479 3.598 5.731 1.00 89.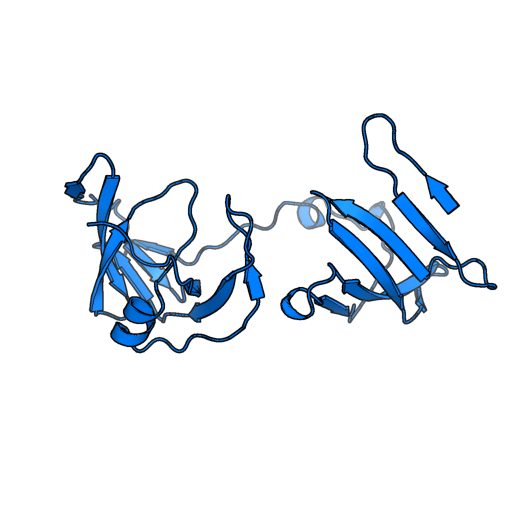88 93 ARG A N 1
ATOM 711 C CA . ARG A 1 93 ? -21.849 4.078 5.899 1.00 89.88 93 ARG A CA 1
ATOM 712 C C . ARG A 1 93 ? -22.057 4.654 7.286 1.00 89.88 93 ARG A C 1
ATOM 714 O O . ARG A 1 93 ? -21.475 4.192 8.260 1.00 89.88 93 ARG A O 1
ATOM 721 N N . PHE A 1 94 ? -22.957 5.624 7.357 1.00 90.62 94 PHE A N 1
ATOM 722 C CA . PHE A 1 94 ? -23.621 6.009 8.593 1.00 90.62 94 PHE A CA 1
ATOM 723 C C . PHE A 1 94 ? -24.982 5.321 8.594 1.00 90.62 94 PHE A C 1
ATOM 725 O O . PHE A 1 94 ? -25.812 5.615 7.732 1.00 90.62 94 PHE A O 1
ATOM 732 N N . THR A 1 95 ? -25.216 4.375 9.502 1.00 88.94 95 THR A N 1
ATOM 733 C CA . THR A 1 95 ? -26.433 3.542 9.491 1.00 88.94 95 THR A CA 1
ATOM 734 C C . THR A 1 95 ? -27.718 4.345 9.709 1.00 88.94 95 THR A C 1
ATOM 736 O O . THR A 1 95 ? -28.799 3.881 9.361 1.00 88.94 95 THR A O 1
ATOM 739 N N . ASP A 1 96 ? -27.611 5.551 10.264 1.00 90.75 96 ASP A N 1
ATOM 740 C CA . ASP A 1 96 ? -28.692 6.522 10.462 1.00 90.75 96 ASP A CA 1
ATOM 741 C C . ASP A 1 96 ? -28.579 7.763 9.550 1.00 90.75 96 ASP A C 1
ATOM 743 O O . ASP A 1 96 ? -29.416 8.666 9.615 1.00 90.75 96 ASP A O 1
ATOM 747 N N . GLY A 1 97 ? -27.557 7.815 8.688 1.00 88.00 97 GLY A N 1
ATOM 748 C CA . GLY A 1 97 ? -27.276 8.945 7.803 1.00 88.00 97 GLY A CA 1
ATOM 749 C C . GLY A 1 97 ? -26.834 10.225 8.520 1.00 88.00 97 GLY A C 1
ATOM 750 O O . GLY A 1 97 ? -26.847 11.286 7.896 1.00 88.00 97 GLY A O 1
ATOM 751 N N . GLN A 1 98 ? -26.479 10.154 9.807 1.00 88.50 98 GLN A N 1
ATOM 752 C CA . GLN A 1 98 ? -26.046 11.304 10.599 1.00 88.50 98 GLN A CA 1
ATOM 753 C C . GLN A 1 98 ? -24.557 11.210 10.953 1.00 88.50 98 GLN A C 1
ATOM 755 O O . GLN A 1 98 ? -24.013 10.111 11.054 1.00 88.50 98 GLN A O 1
ATOM 760 N N . PRO A 1 99 ? -23.874 12.350 11.162 1.00 85.50 99 PRO A N 1
ATOM 761 C CA . PRO A 1 99 ? -22.539 12.348 11.746 1.00 85.50 99 PRO A CA 1
ATOM 762 C C . PRO A 1 99 ? -22.526 11.648 13.111 1.00 85.50 99 PRO A C 1
ATOM 764 O O . PRO A 1 99 ? -23.445 11.819 13.911 1.00 85.50 99 PRO A O 1
ATOM 767 N N . VAL A 1 100 ? -21.455 10.907 13.391 1.00 85.12 100 VAL A N 1
ATOM 768 C CA . VAL A 1 100 ? -21.233 10.271 14.695 1.00 85.12 100 VAL A CA 1
ATOM 769 C C . VAL A 1 100 ? -20.403 11.185 15.580 1.00 85.12 100 VAL A C 1
ATOM 771 O O . VAL A 1 100 ? -19.278 11.541 15.225 1.00 85.12 100 VAL A O 1
ATOM 774 N N . ASP A 1 101 ? -20.920 11.492 16.768 1.00 87.25 101 ASP A N 1
ATOM 775 C CA . ASP A 1 101 ? -20.098 12.017 17.854 1.00 87.25 101 ASP A CA 1
ATOM 776 C C . ASP A 1 101 ? -19.213 10.891 18.396 1.00 87.25 101 ASP A C 1
ATOM 778 O O . ASP A 1 101 ? -19.705 9.886 18.914 1.00 87.25 101 ASP A O 1
ATOM 782 N N . LEU A 1 102 ? -17.896 11.053 18.264 1.00 84.94 102 LEU A N 1
ATOM 783 C CA . LEU A 1 102 ? -16.920 10.051 18.674 1.00 84.94 102 LEU A CA 1
ATOM 784 C C . LEU A 1 102 ? -16.358 10.378 20.063 1.00 84.94 102 LEU A C 1
ATOM 786 O O . LEU A 1 102 ? -15.450 11.209 20.168 1.00 84.94 102 LEU A O 1
ATOM 790 N N . PRO A 1 103 ? -16.852 9.743 21.144 1.00 87.25 103 PRO A N 1
ATOM 791 C CA . PRO A 1 103 ? -16.227 9.895 22.446 1.00 87.25 103 PRO A CA 1
ATOM 792 C C . PRO A 1 103 ? -14.812 9.320 22.396 1.00 87.25 103 PRO A C 1
ATOM 794 O O . PRO A 1 103 ? -14.584 8.219 21.888 1.00 87.25 103 PRO A O 1
ATOM 797 N N . PHE A 1 104 ? -13.863 10.062 22.957 1.00 92.94 104 PHE A N 1
ATOM 798 C CA . PHE A 1 104 ? -12.474 9.641 23.024 1.00 92.94 104 PHE A CA 1
ATOM 799 C C . PHE A 1 104 ? -11.899 9.822 24.423 1.00 92.94 104 PHE A C 1
ATOM 801 O O . PHE A 1 104 ? -12.311 10.687 25.196 1.00 92.94 104 PHE A O 1
ATOM 808 N N . GLU A 1 105 ? -10.909 8.996 24.733 1.00 94.56 105 GLU A N 1
ATOM 809 C CA . GLU A 1 105 ? -10.081 9.120 25.922 1.00 94.56 105 GLU A CA 1
ATOM 810 C C . GLU A 1 105 ? -8.760 9.782 25.521 1.00 94.56 105 GLU A C 1
ATOM 812 O O . GLU A 1 105 ? -8.057 9.290 24.638 1.00 94.56 105 GLU A O 1
ATOM 817 N N . LEU A 1 106 ? -8.408 10.894 26.168 1.00 94.12 106 LEU A N 1
ATOM 818 C CA . LEU A 1 106 ? -7.100 11.522 26.000 1.00 94.12 106 LEU A CA 1
ATOM 819 C C . LEU A 1 106 ? -6.137 10.955 27.047 1.00 94.12 106 LEU A C 1
ATOM 821 O O . LEU A 1 106 ? -6.228 11.291 28.227 1.00 94.12 106 LEU A O 1
ATOM 825 N N . ILE A 1 107 ? -5.207 10.103 26.621 1.00 93.06 107 ILE A N 1
ATOM 826 C CA . ILE A 1 107 ? -4.223 9.461 27.505 1.00 93.06 107 ILE A CA 1
ATOM 827 C C . ILE A 1 107 ? -2.834 9.788 26.972 1.00 93.06 107 ILE A C 1
ATOM 829 O O . ILE A 1 107 ? -2.543 9.520 25.812 1.00 93.06 107 ILE A O 1
ATOM 833 N N . ASN A 1 108 ? -1.968 10.381 27.798 1.00 91.81 108 ASN A N 1
ATOM 834 C CA . ASN A 1 108 ? -0.610 10.779 27.401 1.00 91.81 108 ASN A CA 1
ATOM 835 C C . ASN A 1 108 ? -0.578 11.608 26.101 1.00 91.81 108 ASN A C 1
ATOM 837 O O . ASN A 1 108 ? 0.275 11.390 25.248 1.00 91.81 108 ASN A O 1
ATOM 841 N N . ASN A 1 109 ? -1.531 12.535 25.943 1.00 91.44 109 ASN A N 1
ATOM 842 C CA . ASN A 1 109 ? -1.712 13.372 24.749 1.00 91.44 109 ASN A CA 1
ATOM 843 C C . ASN A 1 109 ? -2.039 12.606 23.450 1.00 91.44 109 ASN A C 1
ATOM 845 O O . ASN A 1 109 ? -1.855 13.128 22.354 1.00 91.44 109 ASN A O 1
ATOM 849 N N . HIS A 1 110 ? -2.544 11.382 23.577 1.00 90.62 110 HIS A N 1
ATOM 850 C CA . HIS A 1 110 ? -2.999 10.559 22.467 1.00 90.62 110 HIS A CA 1
ATOM 851 C C . HIS A 1 110 ? -4.506 10.323 22.568 1.00 90.62 110 HIS A C 1
ATOM 853 O O . HIS A 1 110 ? -5.037 10.099 23.659 1.00 90.62 110 HIS A O 1
ATOM 859 N N . ILE A 1 111 ? -5.183 10.389 21.423 1.00 93.56 111 ILE A N 1
ATOM 860 C CA . ILE A 1 111 ? -6.628 10.194 21.305 1.00 93.56 111 ILE A CA 1
ATOM 861 C C . ILE A 1 111 ? -6.894 8.702 21.140 1.00 93.56 111 ILE A C 1
ATOM 863 O O . ILE A 1 111 ? -6.481 8.103 20.150 1.00 93.56 111 ILE A O 1
ATOM 867 N N . TYR A 1 112 ? -7.606 8.109 22.090 1.00 94.50 112 TYR A N 1
ATOM 868 C CA . TYR A 1 112 ? -8.049 6.726 22.009 1.00 94.50 112 TYR A CA 1
ATOM 869 C C . TYR A 1 112 ? -9.550 6.656 21.797 1.00 94.50 112 TYR A C 1
ATOM 871 O O . TYR A 1 112 ? -10.316 7.291 22.519 1.00 94.50 112 TYR A O 1
ATOM 879 N N . VAL A 1 113 ? -9.966 5.838 20.841 1.00 93.44 113 VAL A N 1
ATOM 880 C CA . VAL A 1 113 ? -11.369 5.655 20.473 1.00 93.44 113 VAL A CA 1
ATOM 881 C C . VAL A 1 113 ? -11.774 4.206 20.697 1.00 93.44 113 VAL A C 1
ATOM 883 O O . VAL A 1 113 ? -10.977 3.284 20.497 1.00 93.44 113 VAL A O 1
ATOM 886 N N . GLN A 1 114 ? -13.006 4.008 21.156 1.00 93.81 114 GLN A N 1
ATOM 887 C CA . GLN A 1 114 ? -13.590 2.677 21.265 1.00 93.81 114 GLN A CA 1
ATOM 888 C C . GLN A 1 114 ? -14.235 2.318 19.933 1.00 93.81 114 GLN A C 1
ATOM 890 O O . GLN A 1 114 ? -15.052 3.071 19.406 1.00 93.81 114 GLN A O 1
ATOM 895 N N . VAL A 1 115 ? -13.850 1.166 19.404 1.00 94.06 115 VAL A N 1
ATOM 896 C CA . VAL A 1 115 ? -14.358 0.621 18.151 1.00 94.06 115 VAL A CA 1
ATOM 897 C C . VAL A 1 115 ? -14.821 -0.809 18.380 1.00 94.06 115 VAL A C 1
ATOM 899 O O . VAL A 1 115 ? -14.456 -1.453 19.366 1.00 94.06 115 VAL A O 1
ATOM 902 N N . GLU A 1 116 ? -15.576 -1.337 17.434 1.00 95.88 116 GLU A N 1
ATOM 903 C CA . GLU A 1 116 ? -15.826 -2.764 17.328 1.00 95.88 116 GLU A CA 1
ATOM 904 C C . GLU A 1 116 ? -15.248 -3.291 16.022 1.00 95.88 116 GLU A C 1
ATOM 906 O O . GLU A 1 116 ? -15.452 -2.697 14.967 1.00 95.88 116 GLU A O 1
ATOM 911 N N . VAL A 1 117 ? -14.541 -4.415 16.086 1.00 97.00 117 VAL A N 1
ATOM 912 C CA . VAL A 1 117 ? -14.082 -5.150 14.904 1.00 97.00 117 VAL A CA 1
ATOM 913 C C . VAL A 1 117 ? -14.747 -6.515 14.936 1.00 97.00 117 VAL A C 1
ATOM 915 O O . VAL A 1 117 ? -14.590 -7.246 15.914 1.00 97.00 117 VAL A O 1
ATOM 918 N N . ASN A 1 118 ? -15.535 -6.838 13.909 1.00 96.06 118 ASN A N 1
ATOM 919 C CA . ASN A 1 118 ? -16.377 -8.042 13.864 1.00 96.06 118 ASN A CA 1
ATOM 920 C C . ASN A 1 118 ? -17.211 -8.229 15.155 1.00 96.06 118 ASN A C 1
ATOM 922 O O . ASN A 1 118 ? -17.266 -9.317 15.730 1.00 96.06 118 ASN A O 1
ATOM 926 N N . GLY A 1 119 ? -17.798 -7.138 15.665 1.00 96.06 119 GLY A N 1
ATOM 927 C CA . GLY A 1 119 ? -18.608 -7.119 16.892 1.00 96.06 119 GLY A CA 1
ATOM 928 C C . GLY A 1 119 ? -17.825 -7.224 18.210 1.00 96.06 119 GLY A C 1
ATOM 929 O O . GLY A 1 119 ? -18.433 -7.266 19.279 1.00 96.06 119 GLY A O 1
ATOM 930 N N . GLN A 1 120 ? -16.489 -7.272 18.173 1.00 97.00 120 GLN A N 1
ATOM 931 C CA . GLN A 1 120 ? -15.654 -7.345 19.373 1.00 97.00 120 GLN A CA 1
ATOM 932 C C . GLN A 1 120 ? -15.055 -5.977 19.726 1.00 97.00 120 GLN A C 1
ATOM 934 O O . GLN A 1 120 ? -14.436 -5.348 18.864 1.00 97.00 120 GLN A O 1
ATOM 939 N N . PRO A 1 121 ? -15.152 -5.522 20.990 1.00 95.25 121 PRO A N 1
ATOM 940 C CA . PRO A 1 121 ? -14.663 -4.208 21.383 1.00 95.25 121 PRO A CA 1
ATOM 941 C C . PRO A 1 121 ? -13.130 -4.134 21.374 1.00 95.25 121 PRO A C 1
ATOM 943 O O . PRO A 1 121 ? -12.417 -4.983 21.927 1.00 95.25 121 PRO A O 1
ATOM 946 N N . LEU A 1 122 ? -12.607 -3.064 20.789 1.00 94.00 122 LEU A N 1
ATOM 947 C CA . LEU A 1 122 ? -11.190 -2.737 20.747 1.00 94.00 122 LEU A CA 1
ATOM 948 C C . LEU A 1 122 ? -11.005 -1.239 20.990 1.00 94.00 122 LEU A C 1
ATOM 950 O O . LEU A 1 122 ? -11.765 -0.415 20.499 1.00 94.00 122 LEU A O 1
ATOM 954 N N . ARG A 1 123 ? -9.950 -0.890 21.725 1.00 92.69 123 ARG A N 1
ATOM 955 C CA . ARG A 1 123 ? -9.500 0.492 21.847 1.00 92.69 123 ARG A CA 1
ATOM 956 C C . ARG A 1 123 ? -8.385 0.723 20.839 1.00 92.69 123 ARG A C 1
ATOM 958 O O . ARG A 1 123 ? -7.387 0.003 20.877 1.00 92.69 123 ARG A O 1
ATOM 965 N N . LEU A 1 124 ? -8.547 1.717 19.976 1.00 92.38 124 LEU A N 1
ATOM 966 C CA . LEU A 1 124 ? -7.550 2.103 18.982 1.00 92.38 124 LEU A CA 1
ATOM 967 C C . LEU A 1 124 ? -7.007 3.499 19.268 1.00 92.38 124 LEU A C 1
ATOM 969 O O . LEU A 1 124 ? -7.729 4.366 19.756 1.00 92.38 124 LEU A O 1
ATOM 973 N N . LEU A 1 125 ? -5.731 3.697 18.949 1.00 93.12 125 LEU A N 1
ATOM 974 C CA . LEU A 1 125 ? -5.129 5.019 18.840 1.00 93.12 125 LEU A CA 1
ATOM 975 C C . LEU A 1 125 ? -5.601 5.666 17.534 1.00 93.12 125 LEU A C 1
ATOM 977 O O . LEU A 1 125 ? -5.497 5.051 16.475 1.00 93.12 125 LEU A O 1
ATOM 981 N N . PHE A 1 126 ? -6.087 6.900 17.604 1.00 91.94 126 PHE A N 1
ATOM 982 C CA . PHE A 1 126 ? -6.428 7.684 16.425 1.00 91.94 126 PHE A CA 1
ATOM 983 C C . PHE A 1 126 ? -5.199 8.470 15.950 1.00 91.94 126 PHE A C 1
ATOM 985 O O . PHE A 1 126 ? -4.801 9.450 16.582 1.00 91.94 126 PHE A O 1
ATOM 992 N N . ASP A 1 127 ? -4.600 8.028 14.844 1.00 89.19 127 ASP A N 1
ATOM 993 C CA . ASP A 1 127 ? -3.400 8.617 14.245 1.00 89.19 127 ASP A CA 1
ATOM 994 C C . ASP A 1 127 ? -3.693 9.073 12.811 1.00 89.19 127 ASP A C 1
ATOM 996 O O . ASP A 1 127 ? -3.894 8.260 11.911 1.00 89.19 127 ASP A O 1
ATOM 1000 N N . THR A 1 128 ? -3.703 10.388 12.586 1.00 82.94 128 THR A N 1
ATOM 1001 C CA . THR A 1 128 ? -3.963 10.983 11.265 1.00 82.94 128 THR A CA 1
ATOM 1002 C C . THR A 1 128 ? -2.859 10.704 10.243 1.00 82.94 128 THR A C 1
ATOM 1004 O O . THR A 1 128 ? -3.088 10.892 9.052 1.00 82.94 128 THR A O 1
ATOM 1007 N N . GLY A 1 129 ? -1.661 10.315 10.693 1.00 83.19 129 GLY A N 1
ATOM 1008 C CA . GLY A 1 129 ? -0.550 9.891 9.835 1.00 83.19 129 GLY A CA 1
ATOM 1009 C C . GLY A 1 129 ? -0.402 8.371 9.737 1.00 83.19 129 GLY A C 1
ATOM 1010 O O . GLY A 1 129 ? 0.531 7.895 9.090 1.00 83.19 129 GLY A O 1
ATOM 1011 N N . GLY A 1 130 ? -1.284 7.620 10.399 1.00 83.75 130 GLY A N 1
ATOM 1012 C CA . GLY A 1 130 ? -1.201 6.174 10.522 1.00 83.75 130 GLY A CA 1
ATOM 1013 C C . GLY A 1 130 ? -1.981 5.409 9.456 1.00 83.75 130 GLY A C 1
ATOM 1014 O O . GLY A 1 130 ? -2.607 5.960 8.552 1.00 83.75 130 GLY A O 1
ATOM 1015 N N . VAL A 1 131 ? -1.956 4.088 9.610 1.00 87.12 131 VAL A N 1
ATOM 1016 C CA . VAL A 1 131 ? -2.792 3.132 8.874 1.00 87.12 131 VAL A CA 1
ATOM 1017 C C . VAL A 1 131 ? -3.619 2.324 9.870 1.00 87.12 131 VAL A C 1
ATOM 1019 O O . VAL A 1 131 ? -3.296 2.279 11.059 1.00 87.12 131 VAL A O 1
ATOM 1022 N N . ASN A 1 132 ? -4.657 1.632 9.396 1.00 90.56 132 ASN A N 1
ATOM 1023 C CA . ASN A 1 132 ? -5.360 0.639 10.206 1.00 90.56 132 ASN A CA 1
ATOM 1024 C C . ASN A 1 132 ? -4.373 -0.461 10.618 1.00 90.56 132 ASN A C 1
ATOM 1026 O O . ASN A 1 132 ? -3.977 -1.282 9.792 1.00 90.56 132 ASN A O 1
ATOM 1030 N N . LEU A 1 133 ? -3.957 -0.462 11.884 1.00 92.75 133 LEU A N 1
ATOM 1031 C CA . LEU A 1 133 ? -2.891 -1.322 12.387 1.00 92.75 133 LEU A CA 1
ATOM 1032 C C . LEU A 1 133 ? -3.354 -2.109 13.610 1.00 92.75 133 LEU A C 1
ATOM 1034 O O . LEU A 1 133 ? -3.952 -1.565 14.538 1.00 92.75 133 LEU A O 1
ATOM 1038 N N . LEU A 1 134 ? -3.016 -3.394 13.627 1.00 93.62 134 LEU A N 1
ATOM 1039 C CA . LEU A 1 134 ? -3.166 -4.284 14.769 1.00 93.62 134 LEU A CA 1
ATOM 1040 C C . LEU A 1 134 ? -1.804 -4.855 15.163 1.00 93.62 134 LEU A C 1
ATOM 1042 O O . LEU A 1 134 ? -0.955 -5.143 14.321 1.00 93.62 134 LEU A O 1
ATOM 1046 N N . THR A 1 135 ? -1.609 -5.086 16.459 1.00 91.56 135 THR A N 1
ATOM 1047 C CA . THR A 1 135 ? -0.531 -5.975 16.907 1.00 91.56 135 THR A CA 1
ATOM 1048 C C . THR A 1 135 ? -0.918 -7.431 16.626 1.00 91.56 135 THR A C 1
ATOM 1050 O O . THR A 1 135 ? -2.117 -7.737 16.586 1.00 91.56 135 THR A O 1
ATOM 1053 N N . PRO A 1 136 ? 0.046 -8.367 16.514 1.00 90.88 136 PRO A N 1
ATOM 1054 C CA . PRO A 1 136 ? -0.260 -9.788 16.343 1.00 90.88 136 PRO A CA 1
ATOM 1055 C C . PRO A 1 136 ? -1.231 -10.316 17.408 1.00 90.88 136 PRO A C 1
ATOM 1057 O O . PRO A 1 136 ? -2.204 -10.991 17.088 1.00 90.88 136 PRO A O 1
ATOM 1060 N N . LYS A 1 137 ? -1.040 -9.904 18.668 1.00 91.62 137 LYS A N 1
ATOM 1061 C CA . LYS A 1 137 ? -1.921 -10.261 19.789 1.00 91.62 137 LYS A CA 1
ATOM 1062 C C . LYS A 1 137 ? -3.345 -9.714 19.631 1.00 91.62 137 LYS A C 1
ATOM 1064 O O . LYS A 1 137 ? -4.301 -10.376 20.029 1.00 91.62 137 LYS A O 1
ATOM 1069 N N . ALA A 1 138 ? -3.508 -8.501 19.097 1.00 93.81 138 ALA A N 1
ATOM 1070 C CA . ALA A 1 138 ? -4.831 -7.929 18.856 1.00 93.81 138 ALA A CA 1
ATOM 1071 C C . ALA A 1 138 ? -5.553 -8.651 17.709 1.00 93.81 138 ALA A C 1
ATOM 1073 O O . ALA A 1 138 ? -6.733 -8.962 17.855 1.00 93.81 138 ALA A O 1
ATOM 1074 N N . ALA A 1 139 ? -4.845 -8.969 16.621 1.00 94.06 139 ALA A N 1
ATOM 1075 C CA . ALA A 1 139 ? -5.389 -9.752 15.512 1.00 94.06 139 ALA A CA 1
ATOM 1076 C C . ALA A 1 139 ? -5.817 -11.159 15.967 1.00 94.06 139 ALA A C 1
ATOM 1078 O O . ALA A 1 139 ? -6.943 -11.571 15.695 1.00 94.06 139 ALA A O 1
ATOM 1079 N N . GLU A 1 140 ? -4.975 -11.846 16.746 1.00 93.50 140 GLU A N 1
ATOM 1080 C CA . GLU A 1 140 ? -5.286 -13.157 17.331 1.00 93.50 140 GLU A CA 1
ATOM 1081 C C . GLU A 1 140 ? -6.522 -13.095 18.239 1.00 93.50 140 GLU A C 1
ATOM 1083 O O . GLU A 1 140 ? -7.431 -13.912 18.106 1.00 93.50 140 GLU A O 1
ATOM 1088 N N . ARG A 1 141 ? -6.609 -12.084 19.117 1.00 94.81 141 ARG A N 1
ATOM 1089 C CA . ARG A 1 141 ? -7.772 -11.879 19.996 1.00 94.81 141 ARG A CA 1
ATOM 1090 C C . ARG A 1 141 ? -9.069 -11.698 19.207 1.00 94.81 141 ARG A C 1
ATOM 1092 O O . ARG A 1 141 ? -10.110 -12.171 19.644 1.00 94.81 141 ARG A O 1
ATOM 1099 N N . LEU A 1 142 ? -8.998 -11.010 18.071 1.00 95.81 142 LEU A N 1
ATOM 1100 C CA . LEU A 1 142 ? -10.134 -10.794 17.178 1.00 95.81 142 LEU A CA 1
ATOM 1101 C C . LEU A 1 142 ? -10.448 -12.015 16.295 1.00 95.81 142 LEU A C 1
ATOM 1103 O O . LEU A 1 142 ? -11.447 -11.995 15.580 1.00 95.81 142 LEU A O 1
ATOM 1107 N N . GLY A 1 143 ? -9.628 -13.071 16.334 1.00 95.19 143 GLY A N 1
ATOM 1108 C CA . GLY A 1 143 ? -9.769 -14.243 15.468 1.00 95.19 143 GLY A CA 1
ATOM 1109 C C . GLY A 1 143 ? -9.434 -13.962 14.001 1.00 95.19 143 GLY A C 1
ATOM 1110 O O . GLY A 1 143 ? -9.859 -14.709 13.121 1.00 95.19 143 GLY A O 1
ATOM 1111 N N . LEU A 1 144 ? -8.698 -12.884 13.718 1.00 94.62 144 LEU A N 1
ATOM 1112 C CA . LEU A 1 144 ? -8.329 -12.507 12.359 1.00 94.62 144 LEU A CA 1
ATOM 1113 C C . LEU A 1 144 ? -7.090 -13.282 11.910 1.00 94.62 144 LEU A C 1
ATOM 1115 O O . LEU A 1 144 ? -6.050 -13.269 12.570 1.00 94.62 144 LEU A O 1
ATOM 1119 N N . SER A 1 145 ? -7.192 -13.927 10.750 1.00 90.19 145 SER A N 1
ATOM 1120 C CA . SER A 1 145 ? -6.052 -14.598 10.129 1.00 90.19 145 SER A CA 1
ATOM 1121 C C . SER A 1 145 ? -5.166 -13.568 9.436 1.00 90.19 145 SER A C 1
ATOM 1123 O O . SER A 1 145 ? -5.587 -12.926 8.475 1.00 90.19 145 SER A O 1
ATOM 1125 N N . SER A 1 146 ? -3.940 -13.414 9.931 1.00 86.12 146 SER A N 1
ATOM 1126 C CA . SER A 1 146 ? -2.916 -12.600 9.279 1.00 86.12 146 SER A CA 1
ATOM 1127 C C . SER A 1 146 ? -2.234 -13.401 8.169 1.00 86.12 146 SER A C 1
ATOM 1129 O O . SER A 1 146 ? -1.859 -14.557 8.374 1.00 86.12 146 SER A O 1
ATOM 1131 N N . SER A 1 147 ? -2.067 -12.797 6.995 1.00 79.81 147 SER A N 1
ATOM 1132 C CA . SER A 1 147 ? -1.391 -13.391 5.840 1.00 79.81 147 SER A CA 1
ATOM 1133 C C . SER A 1 147 ? -0.403 -12.411 5.209 1.00 79.81 147 SER A C 1
ATOM 1135 O O . SER A 1 147 ? -0.550 -11.200 5.337 1.00 79.81 147 SER A O 1
ATOM 1137 N N . GLY A 1 148 ? 0.614 -12.931 4.522 1.00 66.19 148 GLY A N 1
ATOM 1138 C CA . GLY A 1 148 ? 1.697 -12.119 3.965 1.00 66.19 148 GLY A CA 1
ATOM 1139 C C . GLY A 1 148 ? 2.833 -11.865 4.961 1.00 66.19 148 GLY A C 1
ATOM 1140 O O . GLY A 1 148 ? 2.646 -11.879 6.174 1.00 66.19 148 GLY A O 1
ATOM 1141 N N . GLN A 1 149 ? 4.037 -11.696 4.418 1.00 65.00 149 GLN A N 1
ATOM 1142 C CA . GLN A 1 149 ? 5.255 -11.316 5.139 1.00 65.00 149 GLN A CA 1
ATOM 1143 C C . GLN A 1 149 ? 5.965 -10.246 4.310 1.00 65.00 149 GLN A C 1
ATOM 1145 O O . GLN A 1 149 ? 7.058 -10.466 3.790 1.00 65.00 149 GLN A O 1
ATOM 1150 N N . LEU A 1 150 ? 5.292 -9.115 4.092 1.00 61.75 150 LEU A N 1
ATOM 1151 C CA . LEU A 1 150 ? 5.924 -7.979 3.427 1.00 61.75 150 LEU A CA 1
ATOM 1152 C C . LEU A 1 150 ? 6.884 -7.325 4.419 1.00 61.75 150 LEU A C 1
ATOM 1154 O O . LEU A 1 150 ? 6.557 -7.165 5.590 1.00 61.75 150 LEU A O 1
ATOM 1158 N N . ALA A 1 151 ? 8.070 -6.929 3.975 1.00 58.84 151 ALA A N 1
ATOM 1159 C CA . ALA A 1 151 ? 8.927 -6.106 4.816 1.00 58.84 151 ALA A CA 1
ATOM 1160 C C . ALA A 1 151 ? 8.376 -4.671 4.823 1.00 58.84 151 ALA A C 1
ATOM 1162 O O . ALA A 1 151 ? 8.478 -3.982 3.815 1.00 58.84 151 ALA A O 1
ATOM 1163 N N . ALA A 1 152 ? 7.839 -4.176 5.939 1.00 55.12 152 ALA A N 1
ATOM 1164 C CA . ALA A 1 152 ? 7.654 -2.730 6.088 1.00 55.12 152 ALA A CA 1
ATOM 1165 C C . ALA A 1 152 ? 8.804 -2.140 6.900 1.00 55.12 152 ALA A C 1
ATOM 1167 O O . ALA A 1 152 ? 9.256 -2.710 7.898 1.00 55.12 152 ALA A O 1
ATOM 1168 N N . ARG A 1 153 ? 9.275 -0.966 6.480 1.00 54.41 153 ARG A N 1
ATOM 1169 C CA . ARG A 1 153 ? 10.127 -0.099 7.294 1.00 54.41 153 ARG A CA 1
ATOM 1170 C C . ARG A 1 153 ? 9.343 1.171 7.611 1.00 54.41 153 ARG A C 1
ATOM 1172 O O . ARG A 1 153 ? 8.904 1.861 6.700 1.00 54.41 153 ARG A O 1
ATOM 1179 N N . GLY A 1 154 ? 9.144 1.437 8.902 1.00 53.28 154 GLY A N 1
ATOM 1180 C CA . GLY A 1 154 ? 8.759 2.759 9.408 1.00 53.28 154 GLY A CA 1
ATOM 1181 C C . GLY A 1 154 ? 9.997 3.632 9.648 1.00 53.28 154 GLY A C 1
ATOM 1182 O O . GLY A 1 154 ? 11.064 3.354 9.109 1.00 53.28 154 GLY A O 1
ATOM 1183 N N . VAL A 1 155 ? 9.891 4.631 10.532 1.00 42.75 155 VAL A N 1
ATOM 1184 C CA . VAL A 1 155 ? 10.964 5.580 10.941 1.00 42.75 155 VAL A CA 1
ATOM 1185 C C . VAL A 1 155 ? 12.149 4.899 11.683 1.00 42.75 155 VAL A C 1
ATOM 1187 O O . VAL A 1 155 ? 12.938 5.547 12.361 1.00 42.75 155 VAL A O 1
ATOM 1190 N N . GLY A 1 156 ? 12.304 3.575 11.581 1.00 44.19 156 GLY A N 1
ATOM 1191 C CA . GLY A 1 156 ? 13.364 2.788 12.214 1.00 44.19 156 GLY A CA 1
ATOM 1192 C C . GLY A 1 156 ? 14.149 1.930 11.216 1.00 44.19 156 GLY A C 1
ATOM 1193 O O . GLY A 1 156 ? 13.641 1.515 10.180 1.00 44.19 156 GLY A O 1
ATOM 1194 N N . GLU A 1 157 ? 15.404 1.622 11.553 1.00 41.78 157 GLU A N 1
ATOM 1195 C CA . GLU A 1 157 ? 16.382 0.996 10.643 1.00 41.78 157 GLU A CA 1
ATOM 1196 C C . GLU A 1 157 ? 16.116 -0.489 10.300 1.00 41.78 157 GLU A C 1
ATOM 1198 O O . GLU A 1 157 ? 16.758 -1.038 9.401 1.00 41.78 157 GLU A O 1
ATOM 1203 N N . LYS A 1 158 ? 15.182 -1.171 10.982 1.00 53.00 158 LYS A N 1
ATOM 1204 C CA . LYS A 1 158 ? 14.912 -2.608 10.783 1.00 53.00 158 LYS A CA 1
ATOM 1205 C C . LYS A 1 158 ? 13.593 -2.850 10.051 1.00 53.00 158 LYS A C 1
ATOM 1207 O O . LYS A 1 158 ? 12.544 -2.397 10.492 1.00 53.00 158 LYS A O 1
ATOM 1212 N N . ALA A 1 159 ? 13.664 -3.630 8.971 1.00 56.94 159 ALA A N 1
ATOM 1213 C CA . ALA A 1 159 ? 12.490 -4.203 8.318 1.00 56.94 159 ALA A CA 1
ATOM 1214 C C . ALA A 1 159 ? 11.776 -5.160 9.279 1.00 56.94 159 ALA A C 1
ATOM 1216 O O . ALA A 1 159 ? 12.395 -6.116 9.754 1.00 56.94 159 ALA A O 1
ATOM 1217 N N . GLN A 1 160 ? 10.500 -4.900 9.547 1.00 64.12 160 GLN A N 1
ATOM 1218 C CA . GLN A 1 160 ? 9.629 -5.797 10.302 1.00 64.12 160 GLN A CA 1
ATOM 1219 C C . GLN A 1 160 ? 8.743 -6.576 9.330 1.00 64.12 160 GLN A C 1
ATOM 1221 O O . GLN A 1 160 ? 8.351 -6.043 8.289 1.00 64.12 160 GLN A O 1
ATOM 1226 N N . ASP A 1 161 ? 8.454 -7.835 9.663 1.00 71.44 161 ASP A N 1
ATOM 1227 C CA . ASP A 1 161 ? 7.451 -8.607 8.934 1.00 71.44 161 ASP A CA 1
ATOM 1228 C C . ASP A 1 161 ? 6.082 -7.978 9.173 1.00 71.44 161 ASP A C 1
ATOM 1230 O O . ASP A 1 161 ? 5.640 -7.808 10.311 1.00 71.44 161 ASP A O 1
ATOM 1234 N N . VAL A 1 162 ? 5.426 -7.627 8.077 1.00 76.19 162 VAL A N 1
ATOM 1235 C CA . VAL A 1 162 ? 4.079 -7.087 8.055 1.00 76.19 162 VAL A CA 1
ATOM 1236 C C . VAL A 1 162 ? 3.164 -8.109 7.427 1.00 76.19 162 VAL A C 1
ATOM 1238 O O . VAL A 1 162 ? 3.319 -8.494 6.264 1.00 76.19 162 VAL A O 1
ATOM 1241 N N . GLY A 1 163 ? 2.205 -8.535 8.238 1.00 86.44 163 GLY A N 1
ATOM 1242 C CA . GLY A 1 163 ? 1.059 -9.289 7.775 1.00 86.44 163 GLY A CA 1
ATOM 1243 C C . GLY A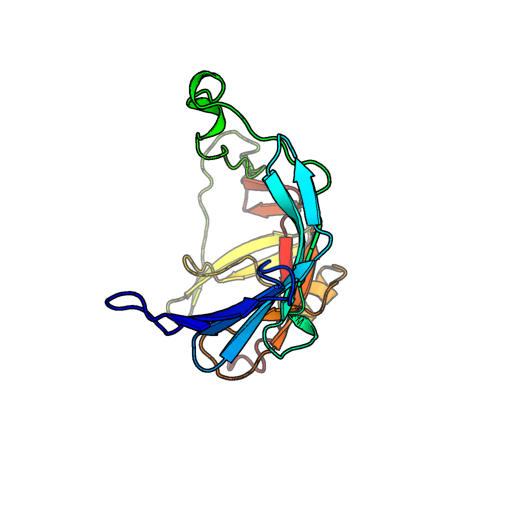 1 163 ? -0.121 -8.378 7.475 1.00 86.44 163 GLY A C 1
ATOM 1244 O O . GLY A 1 163 ? -0.147 -7.201 7.836 1.00 86.44 163 GLY A O 1
ATOM 1245 N N . PHE A 1 164 ? -1.121 -8.952 6.832 1.00 90.69 164 PHE A N 1
ATOM 1246 C CA . PHE A 1 164 ? -2.376 -8.313 6.487 1.00 90.69 164 PHE A CA 1
ATOM 1247 C C . PHE A 1 164 ? -3.516 -9.170 7.003 1.00 90.69 164 PHE A C 1
ATOM 1249 O O . PHE A 1 164 ? -3.544 -10.382 6.782 1.00 90.69 164 PHE A O 1
ATOM 1256 N N . ALA A 1 165 ? -4.468 -8.531 7.665 1.00 92.81 165 ALA A N 1
ATOM 1257 C CA . ALA A 1 165 ? -5.686 -9.158 8.139 1.00 92.81 165 ALA A CA 1
ATOM 1258 C C . ALA A 1 165 ? -6.881 -8.362 7.624 1.00 92.81 165 ALA A C 1
ATOM 1260 O O . ALA A 1 165 ? -6.964 -7.155 7.842 1.00 92.81 165 ALA A O 1
ATOM 1261 N N . GLN A 1 166 ? -7.812 -9.031 6.952 1.00 93.81 166 GLN A N 1
ATOM 1262 C CA . GLN A 1 166 ? -9.072 -8.418 6.549 1.00 93.81 166 GLN A CA 1
ATOM 1263 C C . GLN A 1 166 ? -10.144 -8.773 7.577 1.00 93.81 166 GLN A C 1
ATOM 1265 O O . GLN A 1 166 ? -10.373 -9.952 7.850 1.00 93.81 166 GLN A O 1
ATOM 1270 N N . ALA A 1 167 ? -10.769 -7.759 8.173 1.00 94.81 167 ALA A N 1
ATOM 1271 C CA . ALA A 1 167 ? -11.957 -7.962 8.998 1.00 94.81 167 ALA A CA 1
ATOM 1272 C C . ALA A 1 167 ? -13.214 -7.930 8.122 1.00 94.81 167 ALA A C 1
ATOM 1274 O O . ALA A 1 167 ? -13.158 -7.504 6.975 1.00 94.81 167 ALA A O 1
ATOM 1275 N N . GLU A 1 168 ? -14.353 -8.361 8.653 1.00 94.75 168 GLU A N 1
ATOM 1276 C CA . GLU A 1 168 ? -15.644 -8.245 7.969 1.00 94.75 168 GLU A CA 1
ATOM 1277 C C . GLU A 1 168 ? -16.206 -6.830 8.141 1.00 94.75 168 GLU A C 1
ATOM 1279 O O . GLU A 1 168 ? -16.736 -6.254 7.193 1.00 94.75 168 GLU A O 1
ATOM 1284 N N . GLN A 1 169 ? -16.036 -6.253 9.335 1.00 94.88 169 GLN A N 1
ATOM 1285 C CA . GLN A 1 169 ? -16.554 -4.934 9.679 1.00 94.88 169 GLN A CA 1
ATOM 1286 C C . GLN A 1 169 ? -15.699 -4.248 10.754 1.00 94.88 169 GLN A C 1
ATOM 1288 O O . GLN A 1 169 ? -15.270 -4.883 11.722 1.00 94.88 169 GLN A O 1
ATOM 1293 N N . LEU A 1 170 ? -15.532 -2.930 10.624 1.00 94.75 170 LEU A N 1
ATOM 1294 C CA . LEU A 1 170 ? -15.179 -2.027 11.720 1.00 94.75 170 LEU A CA 1
ATOM 1295 C C . LEU A 1 170 ? -16.350 -1.077 11.983 1.00 94.75 170 LEU A C 1
ATOM 1297 O O . LEU A 1 170 ? -16.914 -0.518 11.047 1.00 94.75 170 LEU A O 1
ATOM 1301 N N . ARG A 1 171 ? -16.698 -0.869 13.253 1.00 94.06 171 ARG A N 1
ATOM 1302 C CA . ARG A 1 171 ? -17.806 -0.006 13.667 1.00 94.06 171 ARG A CA 1
ATOM 1303 C C . ARG A 1 171 ? -17.397 0.972 14.758 1.00 94.06 171 ARG A C 1
ATOM 1305 O O . ARG A 1 171 ? -16.688 0.617 15.699 1.00 94.06 171 ARG A O 1
ATOM 1312 N N . ILE A 1 172 ? -17.901 2.195 14.645 1.00 92.12 172 ILE A N 1
ATOM 1313 C CA . ILE A 1 172 ? -17.768 3.274 15.619 1.00 92.12 172 ILE A CA 1
ATOM 1314 C C . ILE A 1 172 ? -19.132 3.960 15.746 1.00 92.12 172 ILE A C 1
ATOM 1316 O O . ILE A 1 172 ? -19.511 4.765 14.901 1.00 92.12 172 ILE A O 1
ATOM 1320 N N . GLY A 1 173 ? -19.904 3.637 16.785 1.00 89.44 173 GLY A N 1
ATOM 1321 C CA . GLY A 1 173 ? -21.287 4.121 16.872 1.00 89.44 173 GLY A CA 1
ATOM 1322 C C . GLY A 1 173 ? -22.105 3.665 15.656 1.00 89.44 173 GLY A C 1
ATOM 1323 O O . GLY A 1 1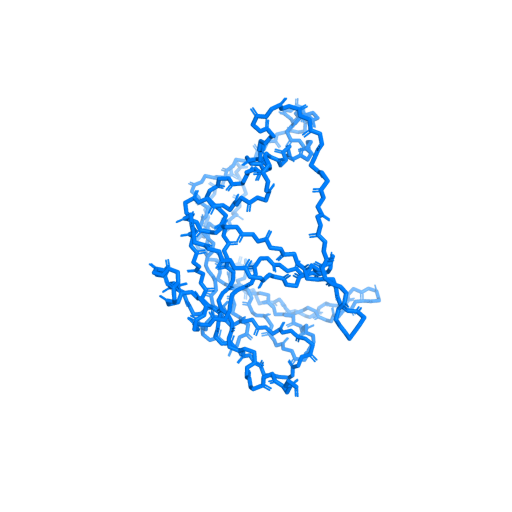73 ? -22.199 2.465 15.409 1.00 89.44 173 GLY A O 1
ATOM 1324 N N . THR A 1 174 ? -22.670 4.611 14.898 1.00 92.12 174 THR A N 1
ATOM 1325 C CA . THR A 1 174 ? -23.406 4.346 13.643 1.00 92.12 174 THR A CA 1
ATOM 1326 C C . THR A 1 174 ? -22.530 4.400 12.389 1.00 92.12 174 THR A C 1
ATOM 1328 O O . THR A 1 174 ? -23.023 4.139 11.294 1.00 92.12 174 THR A O 1
ATOM 1331 N N . PHE A 1 175 ? -21.237 4.708 12.522 1.00 92.44 175 PHE A N 1
ATOM 1332 C CA . PHE A 1 175 ? -20.271 4.634 11.431 1.00 92.44 175 PHE A CA 1
ATOM 1333 C C . PHE A 1 175 ? -19.795 3.192 11.276 1.00 92.44 175 PHE A C 1
ATOM 1335 O O . PHE A 1 175 ? -19.302 2.589 12.230 1.00 92.44 175 PHE A O 1
ATOM 1342 N N . GLU A 1 176 ? -19.905 2.651 10.070 1.00 93.75 176 GLU A N 1
ATOM 1343 C CA . GLU A 1 176 ? -19.447 1.311 9.722 1.00 93.75 176 GLU A CA 1
ATOM 1344 C C . GLU A 1 176 ? -18.554 1.374 8.487 1.00 93.75 176 GLU A C 1
ATOM 1346 O O . GLU A 1 176 ? -18.846 2.100 7.539 1.00 93.75 176 GLU A O 1
ATOM 1351 N N . LEU A 1 177 ? -17.481 0.592 8.512 1.00 93.00 177 LEU A N 1
ATOM 1352 C CA . LEU A 1 177 ? -16.575 0.355 7.401 1.00 93.00 177 LEU A CA 1
ATOM 1353 C C . LEU A 1 177 ? -16.601 -1.140 7.091 1.00 93.00 177 LEU A C 1
ATOM 1355 O O . LEU A 1 177 ? -16.295 -1.956 7.969 1.00 93.00 177 LEU A O 1
ATOM 1359 N N . ASP A 1 178 ? -16.963 -1.490 5.860 1.00 92.75 178 ASP A N 1
ATOM 1360 C CA . ASP A 1 178 ? -16.998 -2.882 5.424 1.00 92.75 178 ASP A CA 1
ATOM 1361 C C . ASP A 1 178 ? -15.623 -3.338 4.935 1.00 92.75 178 ASP A C 1
ATOM 1363 O O . ASP A 1 178 ? -14.873 -2.598 4.298 1.00 92.75 178 ASP A O 1
ATOM 1367 N N . GLN A 1 179 ? -15.295 -4.589 5.250 1.00 92.31 179 GLN A N 1
ATOM 1368 C CA . GLN A 1 179 ? -14.085 -5.274 4.801 1.00 92.31 179 GLN A CA 1
ATOM 1369 C C . GLN A 1 179 ? -12.750 -4.517 4.998 1.00 92.31 179 GLN A C 1
ATOM 1371 O O . GLN A 1 179 ? -11.890 -4.564 4.104 1.00 92.31 179 GLN A O 1
ATOM 1376 N N . PRO A 1 180 ? -12.513 -3.836 6.142 1.00 92.38 180 PRO A N 1
ATOM 1377 C CA . PRO A 1 180 ? -11.293 -3.066 6.330 1.00 92.38 180 PRO A CA 1
ATOM 1378 C C . PRO A 1 180 ? -10.057 -3.966 6.350 1.00 92.38 180 PRO A C 1
ATOM 1380 O O . PRO A 1 180 ? -10.015 -5.001 7.025 1.00 92.38 180 PRO A O 1
ATOM 1383 N N . LEU A 1 181 ? -9.021 -3.523 5.639 1.00 91.50 181 LEU A N 1
ATOM 1384 C CA . LEU A 1 181 ? -7.690 -4.113 5.688 1.00 91.50 181 LEU A CA 1
ATOM 1385 C C . LEU A 1 181 ? -6.914 -3.543 6.880 1.00 91.50 181 LEU A C 1
ATOM 1387 O O . LEU A 1 181 ? -6.793 -2.324 7.020 1.00 91.50 181 LEU A O 1
ATOM 1391 N N . PHE A 1 182 ? -6.358 -4.426 7.704 1.00 92.88 182 PHE A N 1
ATOM 1392 C CA . PHE A 1 182 ? -5.432 -4.091 8.776 1.00 92.88 182 PHE A CA 1
ATOM 1393 C C . PHE A 1 182 ? -4.027 -4.579 8.448 1.00 92.88 182 PHE A C 1
ATOM 1395 O O . PHE A 1 182 ? -3.825 -5.737 8.079 1.00 92.88 182 PHE A O 1
ATOM 1402 N N . TYR A 1 183 ? -3.050 -3.713 8.676 1.00 92.25 183 TYR A N 1
ATOM 1403 C CA . TYR A 1 183 ? -1.652 -4.090 8.803 1.00 92.25 183 TYR A CA 1
ATOM 1404 C C . TYR A 1 183 ? -1.450 -4.767 10.160 1.00 92.25 183 TYR A C 1
ATOM 1406 O O . TYR A 1 183 ? -1.913 -4.270 11.186 1.00 92.25 183 TYR A O 1
ATOM 1414 N N . VAL A 1 184 ? -0.749 -5.894 10.185 1.00 91.56 184 VAL A N 1
ATOM 1415 C CA . VAL A 1 184 ? -0.417 -6.633 11.404 1.00 91.56 184 VAL A CA 1
ATOM 1416 C C . VAL A 1 184 ? 1.083 -6.534 11.622 1.00 91.56 184 VAL A C 1
ATOM 1418 O O . VAL A 1 184 ? 1.856 -7.164 10.900 1.00 91.56 184 VAL A O 1
ATOM 1421 N N . ILE A 1 185 ? 1.485 -5.718 12.598 1.00 88.56 185 ILE A N 1
ATOM 1422 C CA . ILE A 1 185 ? 2.889 -5.361 12.843 1.00 88.56 185 ILE A CA 1
ATOM 1423 C C . ILE A 1 185 ? 3.231 -5.567 14.319 1.00 88.56 185 ILE A C 1
ATOM 1425 O O . ILE A 1 185 ? 2.507 -5.107 15.207 1.00 88.56 185 ILE A O 1
ATOM 1429 N N . ASP A 1 186 ? 4.348 -6.244 14.593 1.00 84.88 186 ASP A N 1
ATOM 1430 C CA . ASP A 1 186 ? 4.901 -6.335 15.945 1.00 84.88 186 ASP A CA 1
ATOM 1431 C C . ASP A 1 186 ? 5.679 -5.060 16.296 1.00 84.88 186 ASP A C 1
ATOM 1433 O O . ASP A 1 186 ? 6.851 -4.896 15.963 1.00 84.88 186 ASP A O 1
ATOM 1437 N N . LEU A 1 187 ? 5.015 -4.156 17.012 1.00 79.69 187 LEU A N 1
ATOM 1438 C CA . LEU A 1 187 ? 5.602 -2.897 17.472 1.00 79.69 187 LEU A CA 1
ATOM 1439 C C . LEU A 1 187 ? 6.636 -3.077 18.601 1.00 79.69 187 LEU A C 1
ATOM 1441 O O . LEU A 1 187 ? 7.192 -2.090 19.086 1.00 79.69 187 LEU A O 1
ATOM 1445 N N . GLY A 1 188 ? 6.907 -4.312 19.033 1.00 72.56 188 GLY A N 1
ATOM 1446 C CA . GLY A 1 188 ? 7.740 -4.599 20.190 1.00 72.56 188 GLY A CA 1
ATOM 1447 C C . GLY A 1 188 ? 7.062 -4.199 21.509 1.00 72.56 188 GLY A C 1
ATOM 1448 O O . GLY A 1 188 ? 5.866 -3.894 21.552 1.00 72.56 188 GLY A O 1
ATOM 1449 N N . PRO A 1 189 ? 7.800 -4.218 22.632 1.00 61.00 189 PRO A N 1
ATOM 1450 C CA . PRO A 1 189 ? 7.249 -3.838 23.925 1.00 61.00 189 PRO A CA 1
ATOM 1451 C C . PRO A 1 189 ? 6.900 -2.344 23.940 1.00 61.00 189 PRO A C 1
ATOM 1453 O O . PRO A 1 189 ? 7.774 -1.484 24.029 1.00 61.00 189 PRO A O 1
ATOM 1456 N N . MET A 1 190 ? 5.604 -2.039 23.896 1.00 56.41 190 MET A N 1
ATOM 1457 C CA . MET A 1 190 ? 5.085 -0.708 24.206 1.00 56.41 190 MET A CA 1
ATOM 1458 C C . MET A 1 190 ? 5.284 -0.475 25.711 1.00 56.41 190 MET A C 1
ATOM 1460 O O . MET A 1 190 ? 4.697 -1.191 26.525 1.00 56.41 190 MET A O 1
ATOM 1464 N N . MET A 1 191 ? 6.142 0.473 26.096 1.00 36.44 191 MET A N 1
ATOM 1465 C CA . MET A 1 191 ? 6.250 0.889 27.498 1.00 36.44 191 MET A CA 1
ATOM 1466 C C . MET A 1 191 ? 4.940 1.580 27.892 1.00 36.44 191 MET A C 1
ATOM 1468 O O . MET A 1 191 ? 4.617 2.639 27.354 1.00 36.44 191 MET A O 1
ATOM 1472 N N . GLY A 1 192 ? 4.170 0.921 28.759 1.00 37.34 192 GLY A N 1
ATOM 1473 C CA . GLY A 1 192 ? 2.978 1.477 29.401 1.00 37.34 192 GLY A CA 1
ATOM 1474 C C . GLY A 1 192 ? 3.317 2.377 30.577 1.00 37.34 192 GLY A C 1
ATOM 1475 O O . GLY A 1 192 ? 4.411 2.196 31.161 1.00 37.34 192 GLY A O 1
#

Foldseek 3Di:
DWDADVVGWIKDFDADPVRDTAWIWTADPNWIKIKGFDDFDDEPNDTHGQKIWIDRPDPLATDMHGHPDDHDDDPVPDDVVNVDDPDDDQPKDQQVNDDDDWDFDQDPNWTWGWKDFLNHIDIDTDDPPDAQEDEPVRCVVSVWDWDGQHFDDDPDDDTWGKTKTWTQWMDGPRMIGGGDIYIHTHPDDDDD

pLDDT: mean 86.12, std 12.47, range [36.44, 97.38]